Protein AF-A0A150HXX8-F1 (afdb_monomer_lite)

Foldseek 3Di:
DDDDDDPDPPPPPPPPPLQQAAAEDQPDQQDQQDFPVVVCCVQFVPVPFDQDPVDTDGPPGLWDKPNNNLSHHPLQVVQRRVQRRVHSHYNHQWPDWDTWDWDAQDVDNVNAIWIWIKIAHPQAKIWIWIARRVVSFIKIKIWRHQDDDDLATEIEIGGNCPLDPSNLVVLVVVVVSVVRCVNHHYPDPDDSVVSVVPPPPDD

Organism: NCBI:txid52133

Structure (mmCIF, N/CA/C/O backbone):
data_AF-A0A150HXX8-F1
#
_entry.id   AF-A0A150HXX8-F1
#
loop_
_atom_site.group_PDB
_atom_site.id
_atom_site.type_symbol
_atom_site.label_atom_id
_atom_site.label_alt_id
_atom_site.label_comp_id
_atom_site.label_asym_id
_atom_site.label_entity_id
_atom_site.label_seq_id
_atom_site.pdbx_PDB_ins_code
_atom_site.Cartn_x
_atom_site.Cartn_y
_atom_site.Cartn_z
_atom_site.occupancy
_atom_site.B_iso_or_equiv
_atom_site.auth_seq_id
_atom_site.auth_comp_id
_atom_site.auth_asym_id
_atom_site.auth_atom_id
_atom_site.pdbx_PDB_model_num
ATOM 1 N N . MET A 1 1 ? -16.180 -21.786 66.899 1.00 39.06 1 MET A N 1
ATOM 2 C CA . MET A 1 1 ? -15.128 -21.225 66.020 1.00 39.06 1 MET A CA 1
ATOM 3 C C . MET A 1 1 ? -15.688 -21.088 64.608 1.00 39.06 1 MET A C 1
ATOM 5 O O . MET A 1 1 ? -15.861 -22.096 63.940 1.00 39.06 1 MET A O 1
ATOM 9 N N . MET A 1 2 ? -16.037 -19.874 64.175 1.00 35.16 2 MET A N 1
ATOM 10 C CA . MET A 1 2 ? -16.522 -19.598 62.814 1.00 35.16 2 MET A CA 1
ATOM 11 C C . MET A 1 2 ? -15.339 -19.199 61.922 1.00 35.16 2 MET A C 1
ATOM 13 O O . MET A 1 2 ? -14.679 -18.196 62.189 1.00 35.16 2 MET A O 1
ATOM 17 N N . ARG A 1 3 ? -15.058 -19.980 60.872 1.00 38.12 3 ARG A N 1
ATOM 18 C CA . ARG A 1 3 ? -14.079 -19.623 59.833 1.00 38.12 3 ARG A CA 1
ATOM 19 C C . ARG A 1 3 ? -14.743 -18.679 58.828 1.00 38.12 3 ARG A C 1
ATOM 21 O O . ARG A 1 3 ? -15.655 -19.084 58.116 1.00 38.12 3 ARG A O 1
ATOM 28 N N . LYS A 1 4 ? -14.277 -17.427 58.774 1.00 40.56 4 LYS A N 1
ATOM 29 C CA . LYS A 1 4 ? -14.590 -16.476 57.697 1.00 40.56 4 LYS A CA 1
ATOM 30 C C . LYS A 1 4 ? -13.938 -16.968 56.400 1.00 40.56 4 LYS A C 1
ATOM 32 O O . LYS A 1 4 ? -12.714 -17.030 56.330 1.00 40.56 4 LYS A O 1
ATOM 37 N N . LEU A 1 5 ? -14.740 -17.300 55.387 1.00 41.28 5 LEU A N 1
ATOM 38 C CA . LEU A 1 5 ? -14.262 -17.388 54.007 1.00 41.28 5 LEU A CA 1
ATOM 39 C C . LEU A 1 5 ? -14.148 -15.964 53.457 1.00 41.28 5 LEU A C 1
ATOM 41 O O . LEU A 1 5 ? -15.146 -15.258 53.335 1.00 41.28 5 LEU A O 1
ATOM 45 N N . ILE A 1 6 ? -12.928 -15.542 53.141 1.00 46.06 6 ILE A N 1
ATOM 46 C CA . ILE A 1 6 ? -12.669 -14.323 52.378 1.00 46.06 6 ILE A CA 1
ATOM 47 C C . ILE A 1 6 ? -12.774 -14.720 50.902 1.00 46.06 6 ILE A C 1
ATOM 49 O O . ILE A 1 6 ? -11.898 -15.413 50.390 1.00 46.06 6 ILE A O 1
ATOM 53 N N . LEU A 1 7 ? -13.859 -14.325 50.228 1.00 40.53 7 LEU A N 1
ATOM 54 C CA . LEU A 1 7 ? -13.919 -14.359 48.767 1.00 40.53 7 LEU A CA 1
ATOM 55 C C . LEU A 1 7 ? -12.992 -13.258 48.240 1.00 40.53 7 LEU A C 1
ATOM 57 O O . LEU A 1 7 ? -13.329 -12.077 48.282 1.00 40.53 7 LEU A O 1
ATOM 61 N N . ALA A 1 8 ? -11.810 -13.643 47.769 1.00 47.62 8 ALA A N 1
ATOM 62 C CA . ALA A 1 8 ? -10.982 -12.769 46.956 1.00 47.62 8 ALA A CA 1
ATOM 63 C C . ALA A 1 8 ? -11.626 -12.660 45.566 1.00 47.62 8 ALA A C 1
ATOM 65 O O . ALA A 1 8 ? -11.644 -13.627 44.805 1.00 47.62 8 ALA A O 1
ATOM 66 N N . SER A 1 9 ? -12.184 -11.493 45.250 1.00 45.53 9 SER A N 1
ATOM 67 C CA . SER A 1 9 ? -12.657 -11.150 43.910 1.00 45.53 9 SER A CA 1
ATOM 68 C C . SER A 1 9 ? -11.469 -11.115 42.947 1.00 45.53 9 SER A C 1
ATOM 70 O O . SER A 1 9 ? -10.777 -10.105 42.831 1.00 45.53 9 SER A O 1
ATOM 72 N N . ILE A 1 10 ? -11.207 -12.233 42.273 1.00 51.84 10 ILE A N 1
ATOM 73 C CA . ILE A 1 10 ? -10.241 -12.303 41.178 1.00 51.84 10 ILE A CA 1
ATOM 74 C C . ILE A 1 10 ? -10.872 -11.573 39.990 1.00 51.84 10 ILE A C 1
ATOM 76 O O . ILE A 1 10 ? -11.722 -12.115 39.286 1.00 51.84 10 ILE A O 1
ATOM 80 N N . PHE A 1 11 ? -10.468 -10.321 39.777 1.00 42.22 11 PHE A N 1
ATOM 81 C CA . PHE A 1 11 ? -10.675 -9.632 38.509 1.00 42.22 11 PHE A CA 1
ATOM 82 C C . PHE A 1 11 ? -9.845 -10.363 37.449 1.00 42.22 11 PHE A C 1
ATOM 84 O O . PHE A 1 11 ? -8.637 -10.156 37.331 1.00 42.22 11 PHE A O 1
ATOM 91 N N . ILE A 1 12 ? -10.485 -11.256 36.692 1.00 44.31 12 ILE A N 1
ATOM 92 C CA . ILE A 1 12 ? -9.893 -11.833 35.486 1.00 44.31 12 ILE A CA 1
ATOM 93 C C . ILE A 1 12 ? -9.893 -10.715 34.443 1.00 44.31 12 ILE A C 1
ATOM 95 O O . ILE A 1 12 ? -10.865 -10.509 33.716 1.00 44.31 12 ILE A O 1
ATOM 99 N N . CYS A 1 13 ? -8.805 -9.948 34.415 1.00 42.53 13 CYS A N 1
ATOM 100 C CA . CYS A 1 13 ? -8.493 -9.052 33.316 1.00 42.53 13 CYS A CA 1
ATOM 101 C C . CYS A 1 13 ? -8.236 -9.947 32.100 1.00 42.53 13 CYS A C 1
ATOM 103 O O . CYS A 1 13 ? -7.137 -10.471 31.921 1.00 42.53 13 CYS A O 1
ATOM 105 N N . SER A 1 14 ? -9.288 -10.225 31.329 1.00 36.03 14 SER A N 1
ATOM 106 C CA . SER A 1 14 ? -9.143 -10.926 30.059 1.00 36.03 14 SER A CA 1
ATOM 107 C C . SER A 1 14 ? -8.226 -10.059 29.199 1.00 36.03 14 SER A C 1
ATOM 109 O O . SER A 1 14 ? -8.571 -8.893 28.982 1.00 36.03 14 SER A O 1
ATOM 111 N N . PRO A 1 15 ? -7.059 -10.552 28.744 1.00 40.22 15 PRO A N 1
ATOM 112 C CA . PRO A 1 15 ? -6.284 -9.802 27.777 1.00 40.22 15 PRO A CA 1
ATOM 113 C C . PRO A 1 15 ? -7.221 -9.568 26.599 1.00 40.22 15 PRO A C 1
ATOM 115 O O . PRO A 1 15 ? -7.817 -10.512 26.078 1.00 40.22 15 PRO A O 1
ATOM 118 N N . ILE A 1 16 ? -7.414 -8.304 26.229 1.00 43.41 16 ILE A N 1
ATOM 119 C CA . ILE A 1 16 ? -8.014 -7.965 2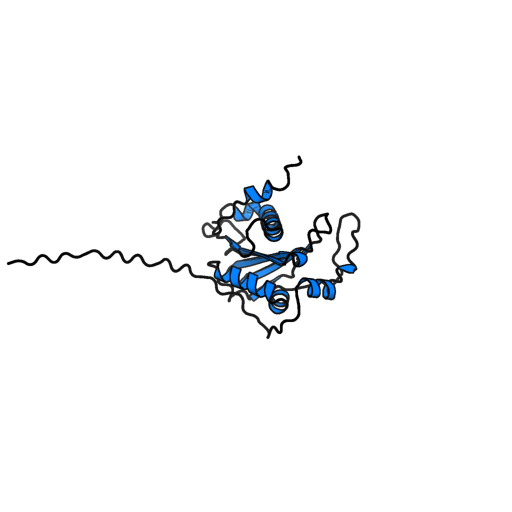4.947 1.00 43.41 16 ILE A CA 1
ATOM 120 C C . ILE A 1 16 ? -7.096 -8.637 23.935 1.00 43.41 16 ILE A C 1
ATOM 122 O O . ILE A 1 16 ? -5.990 -8.161 23.689 1.00 43.41 16 ILE A O 1
ATOM 126 N N . ILE A 1 17 ? -7.509 -9.802 23.439 1.00 44.31 17 ILE A N 1
ATOM 127 C CA . ILE A 1 17 ? -6.849 -10.470 22.333 1.00 44.31 17 ILE A CA 1
ATOM 128 C C . ILE A 1 17 ? -7.024 -9.485 21.188 1.00 44.31 17 ILE A C 1
ATOM 130 O O . ILE A 1 17 ? -8.101 -9.381 20.604 1.00 44.31 17 ILE A O 1
ATOM 134 N N . THR A 1 18 ? -6.001 -8.672 20.938 1.00 50.44 18 THR A N 1
ATOM 135 C CA . THR A 1 18 ? -5.901 -7.887 19.718 1.00 50.44 18 THR A CA 1
ATOM 136 C C . THR A 1 18 ? -5.923 -8.911 18.601 1.00 50.44 18 THR A C 1
ATOM 138 O O . THR A 1 18 ? -4.951 -9.641 18.406 1.00 50.44 18 THR A O 1
ATOM 141 N N . GLN A 1 19 ? -7.086 -9.066 17.976 1.00 60.50 19 GLN A N 1
ATOM 142 C CA . GLN A 1 19 ? -7.308 -10.060 16.946 1.00 60.50 19 GLN A CA 1
ATOM 143 C C . GLN A 1 19 ? -6.530 -9.592 15.720 1.00 60.50 19 GLN A C 1
ATOM 145 O O . GLN A 1 19 ? -7.028 -8.786 14.945 1.00 60.50 19 GLN A O 1
ATOM 150 N N . ALA A 1 20 ? -5.270 -10.014 15.631 1.00 77.12 20 ALA A N 1
ATOM 151 C CA . ALA A 1 20 ? -4.425 -9.798 14.470 1.00 77.12 20 ALA A CA 1
ATOM 152 C C . ALA A 1 20 ? -5.162 -10.304 13.227 1.00 77.12 20 ALA A C 1
ATOM 154 O O . ALA A 1 20 ? -5.698 -11.417 13.218 1.00 77.12 20 ALA A O 1
ATOM 155 N N . GLY A 1 21 ? -5.205 -9.471 12.198 1.00 81.44 21 GLY A N 1
ATOM 156 C CA . GLY A 1 21 ? -5.768 -9.805 10.909 1.00 81.44 21 GLY A CA 1
ATOM 157 C C . GLY A 1 21 ? -4.988 -10.939 10.262 1.00 81.44 21 GLY A C 1
ATOM 158 O O . GLY A 1 21 ? -3.790 -11.120 10.489 1.00 81.44 21 GLY A O 1
ATOM 159 N N . ILE A 1 22 ? -5.671 -11.734 9.449 1.00 87.00 22 ILE A N 1
ATOM 160 C CA . ILE A 1 22 ? -5.019 -12.793 8.683 1.00 87.00 22 ILE A CA 1
ATOM 161 C C . ILE A 1 22 ? -4.739 -12.236 7.285 1.00 87.00 22 ILE A C 1
ATOM 163 O O . ILE A 1 22 ? -5.616 -11.595 6.711 1.00 87.00 22 ILE A O 1
ATOM 167 N N . PRO A 1 23 ? -3.523 -12.401 6.742 1.00 88.62 23 PRO A N 1
ATOM 168 C CA . PRO A 1 23 ? -3.178 -11.819 5.452 1.00 88.62 23 PRO A CA 1
ATOM 169 C C . PRO A 1 23 ? -3.943 -12.473 4.288 1.00 88.62 23 PRO A C 1
ATOM 171 O O . PRO A 1 23 ? -4.390 -13.614 4.423 1.00 88.62 23 PRO A O 1
ATOM 174 N N . PRO A 1 24 ? -4.048 -11.787 3.133 1.00 85.44 24 PRO A N 1
ATOM 175 C CA . PRO A 1 24 ? -4.594 -12.356 1.908 1.00 85.44 24 PRO A CA 1
ATOM 176 C C . PRO A 1 24 ? -3.862 -13.631 1.491 1.00 85.44 24 PRO A C 1
ATOM 178 O O . PRO A 1 24 ? -2.631 -13.731 1.608 1.00 85.44 24 PRO A O 1
ATOM 181 N N . GLU A 1 25 ? -4.625 -14.592 0.977 1.00 82.69 25 GLU A N 1
ATOM 182 C CA . GLU A 1 25 ? -4.083 -15.833 0.436 1.00 82.69 25 GLU A CA 1
ATOM 183 C C . GLU A 1 25 ? -3.417 -15.603 -0.923 1.00 82.69 25 GLU A C 1
ATOM 185 O O . GLU A 1 25 ? -3.823 -14.761 -1.724 1.00 82.69 25 GLU A O 1
ATOM 190 N N . ILE A 1 26 ? -2.372 -16.382 -1.199 1.00 71.38 26 ILE A N 1
ATOM 191 C CA . ILE A 1 26 ? -1.753 -16.404 -2.519 1.00 71.38 26 ILE A CA 1
ATOM 192 C C . ILE A 1 26 ? -2.534 -17.410 -3.371 1.00 71.38 26 ILE A C 1
ATOM 194 O O . ILE A 1 26 ? -2.434 -18.612 -3.154 1.00 71.38 26 ILE A O 1
ATOM 198 N N . ILE A 1 27 ? -3.294 -16.927 -4.356 1.00 61.25 27 ILE A N 1
ATOM 199 C CA . ILE A 1 27 ? -4.199 -17.768 -5.166 1.00 61.25 27 ILE A CA 1
ATOM 200 C C . ILE A 1 27 ? -3.435 -18.743 -6.094 1.00 61.25 27 ILE A C 1
ATOM 202 O O . ILE A 1 27 ? -3.994 -19.734 -6.561 1.00 61.25 27 ILE A O 1
ATOM 206 N N . LYS A 1 28 ? -2.152 -18.494 -6.387 1.00 59.03 28 LYS A N 1
ATOM 207 C CA . LYS A 1 28 ? -1.311 -19.355 -7.242 1.00 59.03 28 LYS A CA 1
ATOM 208 C C . LYS A 1 28 ? 0.085 -19.496 -6.653 1.00 59.03 28 LYS A C 1
ATOM 210 O O . LYS A 1 28 ? 0.605 -18.499 -6.162 1.00 59.03 28 LYS A O 1
ATOM 215 N N . ASP A 1 29 ? 0.696 -20.679 -6.769 1.00 54.00 29 ASP A N 1
ATOM 216 C CA . ASP A 1 29 ? 2.079 -20.931 -6.345 1.00 54.00 29 ASP A CA 1
ATOM 217 C C . ASP A 1 29 ? 3.003 -19.803 -6.822 1.00 54.00 29 ASP A C 1
ATOM 219 O O . ASP A 1 29 ? 3.307 -19.634 -8.008 1.00 54.00 29 ASP A O 1
ATOM 223 N N . ALA A 1 30 ? 3.383 -18.962 -5.864 1.00 56.34 30 ALA A N 1
ATOM 224 C CA . ALA A 1 30 ? 4.212 -17.800 -6.085 1.00 56.34 30 ALA A CA 1
ATOM 225 C C . ALA A 1 30 ? 5.670 -18.237 -6.003 1.00 56.34 30 ALA A C 1
ATOM 227 O O . ALA A 1 30 ? 6.341 -18.035 -4.987 1.00 56.34 30 ALA A O 1
ATOM 228 N N . GLU A 1 31 ? 6.176 -18.830 -7.083 1.00 56.38 31 GLU A N 1
ATOM 229 C CA . GLU A 1 31 ? 7.617 -18.803 -7.311 1.00 56.38 31 GLU A CA 1
ATOM 230 C C . GLU A 1 31 ? 8.082 -17.342 -7.245 1.00 56.38 31 GLU A C 1
ATOM 232 O O . GLU A 1 31 ? 7.375 -16.429 -7.675 1.00 56.38 31 GLU A O 1
ATOM 237 N N . ASN A 1 32 ? 9.245 -17.095 -6.648 1.00 63.06 32 ASN A N 1
ATOM 238 C CA . ASN A 1 32 ? 9.798 -15.749 -6.579 1.00 63.06 32 ASN A CA 1
ATOM 239 C C . ASN A 1 32 ? 10.111 -15.273 -8.009 1.00 63.06 32 ASN A C 1
ATOM 241 O O . ASN A 1 32 ? 11.100 -15.713 -8.592 1.00 63.06 32 ASN A O 1
ATOM 245 N N . LYS A 1 33 ? 9.252 -14.424 -8.590 1.00 70.50 33 LYS A N 1
ATOM 246 C CA . LYS A 1 33 ? 9.340 -14.028 -10.008 1.00 70.50 33 LYS A CA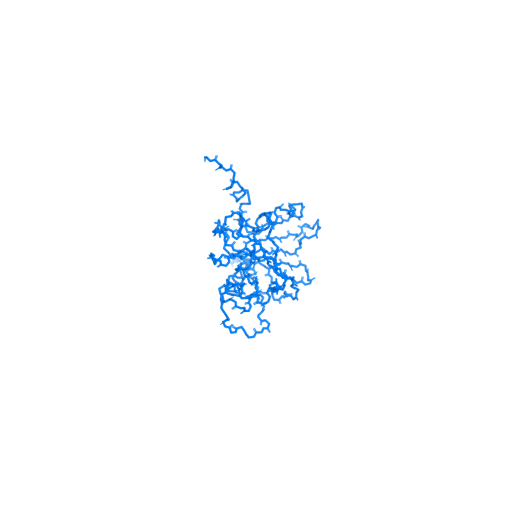 1
ATOM 247 C C . LYS A 1 33 ? 10.140 -12.746 -10.237 1.00 70.50 33 LYS A C 1
ATOM 249 O O . LYS A 1 33 ? 10.436 -12.423 -11.389 1.00 70.50 33 LYS A O 1
ATOM 254 N N . GLY A 1 34 ? 10.533 -12.054 -9.169 1.00 83.38 34 GLY A N 1
ATOM 255 C CA . GLY A 1 34 ? 11.345 -10.842 -9.227 1.00 83.38 34 GLY A CA 1
ATOM 256 C C . GLY A 1 34 ? 10.887 -9.794 -8.220 1.00 83.38 34 GLY A C 1
ATOM 257 O O . GLY A 1 34 ? 10.171 -10.100 -7.271 1.00 83.38 34 GLY A O 1
ATOM 258 N N . ASN A 1 35 ? 11.318 -8.551 -8.431 1.00 87.50 35 ASN A N 1
ATOM 259 C CA . ASN A 1 35 ? 10.826 -7.396 -7.682 1.00 87.50 35 ASN A CA 1
ATOM 260 C C . ASN A 1 35 ? 9.824 -6.583 -8.516 1.00 87.50 35 ASN A C 1
ATOM 262 O O . ASN A 1 35 ? 9.821 -6.659 -9.751 1.00 87.50 35 ASN A O 1
ATOM 266 N N . LEU A 1 36 ? 8.997 -5.779 -7.845 1.00 89.00 36 LEU A N 1
ATOM 267 C CA . LEU A 1 36 ? 7.972 -4.959 -8.494 1.00 89.00 36 LEU A CA 1
ATOM 268 C C . LEU A 1 36 ? 8.550 -4.021 -9.554 1.00 89.00 36 LEU A C 1
ATOM 270 O O . LEU A 1 36 ? 7.974 -3.903 -10.632 1.00 89.00 36 LEU A O 1
ATOM 274 N N . LYS A 1 37 ? 9.720 -3.421 -9.304 1.00 86.69 37 LYS A N 1
ATOM 275 C CA . LYS A 1 37 ? 10.402 -2.555 -10.278 1.00 86.69 37 LYS A CA 1
ATOM 276 C C . LYS A 1 37 ? 10.628 -3.277 -11.610 1.00 86.69 37 LYS A C 1
ATOM 278 O O . LYS A 1 37 ? 10.310 -2.749 -12.669 1.00 86.69 37 LYS A O 1
ATOM 283 N N . THR A 1 38 ? 11.115 -4.516 -11.560 1.00 86.00 38 THR A N 1
ATOM 284 C CA . THR A 1 38 ? 11.370 -5.334 -12.754 1.00 86.00 38 THR A CA 1
ATOM 285 C C . THR A 1 38 ? 10.076 -5.707 -13.473 1.00 86.00 38 THR A C 1
ATOM 287 O O . THR A 1 38 ? 10.031 -5.678 -14.705 1.00 86.00 38 THR A O 1
ATOM 290 N N . LEU A 1 39 ? 9.022 -6.050 -12.723 1.00 86.56 39 LEU A N 1
ATOM 291 C CA . LEU A 1 39 ? 7.704 -6.332 -13.292 1.00 86.56 39 LEU A CA 1
ATOM 292 C C . LEU A 1 39 ? 7.149 -5.110 -14.028 1.00 86.56 39 LEU A C 1
ATOM 294 O O . LEU A 1 39 ? 6.730 -5.237 -15.180 1.00 86.56 39 LEU A O 1
ATOM 298 N N . LEU A 1 40 ? 7.203 -3.935 -13.397 1.00 83.12 40 LEU A N 1
ATOM 299 C CA . LEU A 1 40 ? 6.756 -2.683 -13.996 1.00 83.12 40 LEU A CA 1
ATOM 300 C C . LEU A 1 40 ? 7.551 -2.350 -15.259 1.00 83.12 40 LEU A C 1
ATOM 302 O O . LEU A 1 40 ? 6.948 -2.103 -16.299 1.00 83.12 40 LEU A O 1
ATOM 306 N N . SER A 1 41 ? 8.887 -2.395 -15.214 1.00 81.19 41 SER A N 1
ATOM 307 C CA . SER A 1 41 ? 9.715 -2.114 -16.394 1.00 81.19 41 SER A CA 1
ATOM 308 C C . SER A 1 41 ? 9.348 -3.015 -17.574 1.00 81.19 41 SER A C 1
ATOM 310 O O . SER A 1 41 ? 9.215 -2.529 -18.693 1.00 81.19 41 SER A O 1
ATOM 312 N N . LYS A 1 42 ? 9.121 -4.313 -17.330 1.00 83.38 42 LYS A N 1
ATOM 313 C CA . LYS A 1 42 ? 8.771 -5.275 -18.385 1.00 83.38 42 LYS A CA 1
ATOM 314 C C . LYS A 1 42 ? 7.347 -5.100 -18.909 1.00 83.38 42 LYS A C 1
ATOM 316 O O . LYS A 1 42 ? 7.145 -5.106 -20.119 1.00 83.38 42 LYS A O 1
ATOM 321 N N . LYS A 1 43 ? 6.358 -4.988 -18.018 1.00 83.12 43 LYS A N 1
ATOM 322 C CA . LYS A 1 43 ? 4.935 -5.002 -18.394 1.00 83.12 43 LYS A CA 1
ATOM 323 C C . LYS A 1 43 ? 4.432 -3.627 -18.826 1.00 83.12 43 LYS A C 1
ATOM 325 O O . LYS A 1 43 ? 3.610 -3.529 -19.728 1.00 83.12 43 LYS A O 1
ATOM 330 N N . CYS A 1 44 ? 4.955 -2.573 -18.209 1.00 79.44 44 CYS A N 1
ATOM 331 C CA . CYS A 1 44 ? 4.500 -1.200 -18.395 1.00 79.44 44 CYS A CA 1
ATOM 332 C C . CYS A 1 44 ? 5.467 -0.351 -19.224 1.00 79.44 44 CYS A C 1
ATOM 334 O O . CYS A 1 44 ? 5.224 0.845 -19.354 1.00 79.44 44 CYS A O 1
ATOM 336 N N . SER A 1 45 ? 6.539 -0.946 -19.777 1.00 76.25 45 SER A N 1
ATOM 337 C CA . SER A 1 45 ? 7.545 -0.266 -20.612 1.00 76.25 45 SER A CA 1
ATOM 338 C C . SER A 1 45 ? 7.918 1.108 -20.045 1.00 76.25 45 SER A C 1
ATOM 340 O O . SER A 1 45 ? 7.740 2.120 -20.721 1.00 76.25 45 SER A O 1
ATOM 342 N N . LEU A 1 46 ? 8.332 1.154 -18.770 1.00 73.06 46 LEU A N 1
ATOM 343 C CA . LEU A 1 46 ? 8.569 2.411 -18.039 1.00 73.06 46 LEU A CA 1
ATOM 344 C C . LEU A 1 46 ? 9.546 3.350 -18.770 1.00 73.06 46 LEU A C 1
ATOM 346 O O . LEU A 1 46 ? 9.409 4.565 -18.715 1.00 73.06 46 LEU A O 1
ATOM 350 N N . ASP A 1 47 ? 10.484 2.774 -19.517 1.00 68.00 47 ASP A N 1
ATOM 351 C CA . ASP A 1 47 ? 11.449 3.443 -20.392 1.00 68.00 47 ASP A CA 1
ATOM 352 C C . ASP A 1 47 ? 10.816 4.186 -21.585 1.00 68.00 47 ASP A C 1
ATOM 354 O O . ASP A 1 47 ? 11.443 5.063 -22.176 1.00 68.00 47 ASP A O 1
ATOM 358 N N . LYS A 1 48 ? 9.571 3.858 -21.943 1.00 62.75 48 LYS A N 1
ATOM 359 C CA . LYS A 1 48 ? 8.814 4.483 -23.039 1.00 62.75 48 LYS A CA 1
ATOM 360 C C . LYS A 1 48 ? 7.866 5.585 -22.576 1.00 62.75 48 LYS A C 1
ATOM 362 O O . LYS A 1 48 ? 7.208 6.193 -23.422 1.00 62.75 48 LYS A O 1
ATOM 367 N N . TRP A 1 49 ? 7.776 5.848 -21.273 1.00 65.19 49 TRP A N 1
ATOM 368 C CA . TRP A 1 49 ? 6.977 6.954 -20.757 1.00 65.19 49 TRP A CA 1
ATOM 369 C C . TRP A 1 49 ? 7.640 8.268 -21.163 1.00 65.19 49 TRP A C 1
ATOM 371 O O . TRP A 1 49 ? 8.724 8.608 -20.697 1.00 65.19 49 TRP A O 1
ATOM 381 N N . LYS A 1 50 ? 6.992 9.004 -22.065 1.00 55.69 50 LYS A N 1
ATOM 382 C CA . LYS A 1 50 ? 7.375 10.374 -22.401 1.00 55.69 50 LYS A CA 1
ATOM 383 C C . LYS A 1 50 ? 6.455 11.314 -21.639 1.00 55.69 50 LYS A C 1
ATOM 385 O O . LYS A 1 50 ? 5.239 11.160 -21.714 1.00 55.69 50 LYS A O 1
ATOM 390 N N . ALA A 1 51 ? 7.032 12.279 -20.929 1.00 56.41 51 ALA A N 1
ATOM 391 C CA . ALA A 1 51 ? 6.270 13.419 -20.446 1.00 56.41 51 ALA A CA 1
ATOM 392 C C . ALA A 1 51 ? 5.769 14.200 -21.670 1.00 56.41 51 ALA A C 1
ATOM 394 O O . ALA A 1 51 ? 6.576 14.627 -22.499 1.00 56.41 51 ALA A O 1
ATOM 395 N N . VAL A 1 52 ? 4.453 14.339 -21.810 1.00 55.06 52 VAL A N 1
ATOM 396 C CA . VAL A 1 52 ? 3.828 15.199 -22.819 1.00 55.06 52 VAL A CA 1
ATOM 397 C C . VAL A 1 52 ? 3.005 16.219 -22.048 1.00 55.06 52 VAL A C 1
ATOM 399 O O . VAL A 1 52 ? 2.070 15.836 -21.356 1.00 55.06 52 VAL A O 1
ATOM 402 N N . ASP A 1 53 ? 3.398 17.491 -22.112 1.00 50.97 53 ASP A N 1
ATOM 403 C CA . ASP A 1 53 ? 2.694 18.606 -21.462 1.00 50.97 53 ASP A CA 1
ATOM 404 C C . ASP A 1 53 ? 2.381 18.358 -19.971 1.00 50.97 53 ASP A C 1
ATOM 406 O O . ASP A 1 53 ? 1.243 18.480 -19.534 1.00 50.97 53 ASP A O 1
ATOM 410 N N . GLU A 1 54 ? 3.392 17.938 -19.193 1.00 51.62 54 GLU A N 1
ATOM 411 C CA . GLU A 1 54 ? 3.284 17.628 -17.747 1.00 51.62 54 GLU A CA 1
ATOM 412 C C . GLU A 1 54 ? 2.304 16.489 -17.397 1.00 51.62 54 GLU A C 1
ATOM 414 O O . GLU A 1 54 ? 2.075 16.169 -16.226 1.00 51.62 54 GLU A O 1
ATOM 419 N N . HIS A 1 55 ? 1.773 15.808 -18.412 1.00 49.69 55 HIS A N 1
ATOM 420 C CA . HIS A 1 55 ? 0.894 14.664 -18.278 1.00 49.69 55 HIS A CA 1
ATOM 421 C C . HIS A 1 55 ? 1.592 13.395 -18.762 1.00 49.69 55 HIS A C 1
ATOM 423 O O . HIS A 1 55 ? 2.167 13.301 -19.848 1.00 49.69 55 HIS A O 1
ATOM 429 N N . TYR A 1 56 ? 1.550 12.382 -17.907 1.00 59.25 56 TYR A N 1
ATOM 430 C CA . TYR A 1 56 ? 2.105 11.073 -18.191 1.00 59.25 56 TYR A CA 1
ATOM 431 C C . TYR A 1 56 ? 0.960 10.159 -18.610 1.00 59.25 56 TYR A C 1
ATOM 433 O O . TYR A 1 56 ? 0.124 9.783 -17.790 1.00 59.25 56 TYR A O 1
ATOM 441 N N . ILE A 1 57 ? 0.900 9.824 -19.896 1.00 53.72 57 ILE A N 1
ATOM 442 C CA . ILE A 1 57 ? -0.081 8.869 -20.411 1.00 53.72 57 ILE A CA 1
ATOM 443 C C . ILE A 1 57 ? 0.529 7.469 -20.264 1.00 53.72 57 ILE A C 1
ATOM 445 O O . ILE A 1 57 ? 1.556 7.201 -20.897 1.00 53.72 57 ILE A O 1
ATOM 449 N N . PRO A 1 58 ? -0.058 6.569 -19.452 1.00 55.00 58 PRO A N 1
ATOM 450 C CA . PRO A 1 58 ? 0.437 5.205 -19.354 1.00 55.00 58 PRO A CA 1
ATOM 451 C C . PRO A 1 58 ? 0.358 4.526 -20.729 1.00 55.00 58 PRO A C 1
ATOM 453 O O . PRO A 1 58 ? -0.650 4.670 -21.426 1.00 55.00 58 PRO A O 1
ATOM 456 N N . PRO A 1 59 ? 1.379 3.759 -21.148 1.00 56.03 59 PRO A N 1
ATOM 457 C CA . PRO A 1 59 ? 1.268 2.947 -22.346 1.00 56.03 59 PRO A CA 1
ATOM 458 C C . PRO A 1 59 ? 0.134 1.930 -22.173 1.00 56.03 59 PRO A C 1
ATOM 460 O O . PRO A 1 59 ? -0.051 1.346 -21.100 1.00 56.03 59 PRO A O 1
ATOM 463 N N . ASN A 1 60 ? -0.623 1.712 -23.250 1.00 56.41 60 ASN A N 1
ATOM 464 C CA . ASN A 1 60 ? -1.710 0.736 -23.287 1.00 56.41 60 ASN A CA 1
ATOM 465 C C . ASN A 1 60 ? -1.223 -0.632 -22.773 1.00 56.41 60 ASN A C 1
ATOM 467 O O . ASN A 1 60 ? -0.249 -1.176 -23.290 1.00 56.41 60 ASN A O 1
ATOM 471 N N . GLY A 1 61 ? -1.918 -1.198 -21.780 1.00 62.25 61 GLY A N 1
ATOM 472 C CA . GLY A 1 61 ? -1.661 -2.558 -21.287 1.00 62.25 61 GLY A CA 1
ATOM 473 C C . GLY A 1 61 ? -0.939 -2.675 -19.940 1.00 62.25 61 GLY A C 1
ATOM 474 O O . GLY A 1 61 ? -0.713 -3.799 -19.490 1.00 62.25 61 GLY A O 1
ATOM 475 N N . CYS A 1 62 ? -0.639 -1.570 -19.249 1.00 76.25 62 CYS A N 1
ATOM 476 C CA . CYS A 1 62 ? -0.177 -1.603 -17.853 1.00 76.25 62 CYS A CA 1
ATOM 477 C C . CYS A 1 62 ? -1.335 -1.889 -16.869 1.00 76.25 62 CYS A C 1
ATOM 479 O O . CYS A 1 62 ? -1.627 -1.097 -15.980 1.00 76.25 62 CYS A O 1
ATOM 481 N N . ASN A 1 63 ? -2.009 -3.031 -17.034 1.00 80.38 63 ASN A N 1
ATOM 482 C CA . ASN A 1 63 ? -3.036 -3.507 -16.108 1.00 80.38 63 ASN A CA 1
ATOM 483 C C . ASN A 1 63 ? -2.412 -4.573 -15.203 1.00 80.38 63 ASN A C 1
ATOM 485 O O . ASN A 1 63 ? -2.160 -5.706 -15.628 1.00 80.38 63 ASN A O 1
ATOM 489 N N . LEU A 1 64 ? -2.105 -4.186 -13.972 1.00 85.44 64 LEU A N 1
ATOM 490 C CA . LEU A 1 64 ? -1.656 -5.076 -12.903 1.00 85.44 64 LEU A CA 1
ATOM 491 C C . LEU A 1 64 ? -2.805 -5.229 -11.910 1.00 85.44 64 LEU A C 1
ATOM 493 O O . LEU A 1 64 ? -3.583 -4.295 -11.740 1.00 85.44 64 LEU A O 1
ATOM 497 N N . THR A 1 65 ? -2.936 -6.393 -11.284 1.00 88.38 65 THR A N 1
ATOM 498 C CA . THR A 1 65 ? -3.872 -6.570 -10.169 1.00 88.38 65 THR A CA 1
ATOM 499 C C . THR A 1 65 ? -3.121 -6.754 -8.864 1.00 88.38 65 THR A C 1
ATOM 501 O O . THR A 1 65 ? -1.934 -7.101 -8.858 1.00 88.38 65 THR A O 1
ATOM 504 N N . PHE A 1 66 ? -3.820 -6.562 -7.744 1.00 90.19 66 PHE A N 1
ATOM 505 C CA . PHE A 1 66 ? -3.257 -6.835 -6.427 1.00 90.19 66 PHE A CA 1
ATOM 506 C C . PHE A 1 66 ? -2.691 -8.259 -6.348 1.00 90.19 66 PHE A C 1
ATOM 508 O O . PHE A 1 66 ? -1.541 -8.428 -5.941 1.00 90.19 66 PHE A O 1
ATOM 515 N N . SER A 1 67 ? -3.446 -9.270 -6.795 1.00 89.00 67 SER A N 1
ATOM 516 C CA . SER A 1 67 ? -3.008 -10.670 -6.757 1.00 89.00 67 SER A CA 1
ATOM 517 C C . SER A 1 67 ? -1.741 -10.916 -7.574 1.00 89.00 67 SER A C 1
ATOM 519 O O . SER A 1 67 ? -0.874 -11.684 -7.153 1.00 89.00 67 SER A O 1
ATOM 521 N N . GLU A 1 68 ? -1.595 -10.256 -8.726 1.00 88.62 68 GLU A N 1
ATOM 522 C CA . GLU A 1 68 ? -0.389 -10.368 -9.549 1.00 88.62 68 GLU A CA 1
ATOM 523 C C . GLU A 1 68 ? 0.833 -9.781 -8.835 1.00 88.62 68 GLU A C 1
ATOM 525 O O . GLU A 1 68 ? 1.862 -10.452 -8.736 1.00 88.62 68 GLU A O 1
ATOM 530 N N . LEU A 1 69 ? 0.707 -8.569 -8.284 1.00 90.00 69 LEU A N 1
ATOM 531 C CA . LEU A 1 69 ? 1.771 -7.905 -7.523 1.00 90.00 69 LEU A CA 1
ATOM 532 C C . LEU A 1 69 ? 2.161 -8.726 -6.283 1.00 90.00 69 LEU A C 1
ATOM 534 O O . LEU A 1 69 ? 3.343 -8.970 -6.030 1.00 90.00 69 LEU A O 1
ATOM 538 N N . TYR A 1 70 ? 1.156 -9.203 -5.545 1.00 90.00 70 TYR A N 1
ATOM 539 C CA . TYR A 1 70 ? 1.301 -9.988 -4.320 1.00 90.00 70 TYR A CA 1
ATOM 540 C C . TYR A 1 70 ? 1.929 -11.365 -4.572 1.00 90.00 70 TYR A C 1
ATOM 542 O O . TYR A 1 70 ? 2.718 -11.855 -3.761 1.00 90.00 70 TYR A O 1
ATOM 550 N N . ALA A 1 71 ? 1.650 -11.992 -5.716 1.00 88.38 71 ALA A N 1
ATOM 551 C CA . ALA A 1 71 ? 2.321 -13.224 -6.117 1.00 88.38 71 ALA A CA 1
ATOM 552 C C . ALA A 1 71 ? 3.764 -12.972 -6.592 1.00 88.38 71 ALA A C 1
ATOM 554 O O . ALA A 1 71 ? 4.654 -13.766 -6.287 1.00 88.38 71 ALA A O 1
ATOM 555 N N . HIS A 1 72 ? 4.017 -11.875 -7.310 1.00 89.44 72 HIS A N 1
ATOM 556 C CA . HIS A 1 72 ? 5.289 -11.652 -7.998 1.00 89.44 72 HIS A CA 1
ATOM 557 C C . HIS A 1 72 ? 6.465 -11.341 -7.063 1.00 89.44 72 HIS A C 1
ATOM 559 O O . HIS A 1 72 ? 7.527 -11.949 -7.210 1.00 89.44 72 HIS A O 1
ATOM 565 N N . ASP A 1 73 ? 6.280 -10.415 -6.117 1.00 90.56 73 ASP A N 1
ATOM 566 C CA . ASP A 1 73 ? 7.357 -9.873 -5.280 1.00 90.56 73 ASP A CA 1
ATOM 567 C C . ASP A 1 73 ? 7.225 -10.331 -3.820 1.00 90.56 73 ASP A C 1
ATOM 569 O O . ASP A 1 73 ? 6.249 -10.042 -3.122 1.00 90.56 73 ASP A O 1
ATOM 573 N N . LYS A 1 74 ? 8.245 -11.050 -3.335 1.00 89.56 74 LYS A N 1
ATOM 574 C CA . LYS A 1 74 ? 8.300 -11.565 -1.960 1.00 89.56 74 LYS A CA 1
ATOM 575 C C . LYS A 1 74 ? 8.402 -10.457 -0.902 1.00 89.56 74 LYS A C 1
ATOM 577 O O . LYS A 1 74 ? 7.827 -10.628 0.173 1.00 89.56 74 LYS A O 1
ATOM 582 N N . SER A 1 75 ? 9.130 -9.369 -1.169 1.00 90.94 75 SER A N 1
ATOM 583 C CA . SER A 1 75 ? 9.252 -8.222 -0.253 1.00 90.94 75 SER A CA 1
ATOM 584 C C . SER A 1 75 ? 7.905 -7.524 -0.113 1.00 90.94 75 SER A C 1
ATOM 586 O O . SER A 1 75 ? 7.388 -7.397 1.000 1.00 90.94 75 SER A O 1
ATOM 588 N N . PHE A 1 76 ? 7.285 -7.189 -1.248 1.00 92.62 76 PHE A N 1
ATOM 589 C CA . PHE A 1 76 ? 5.952 -6.589 -1.288 1.00 92.62 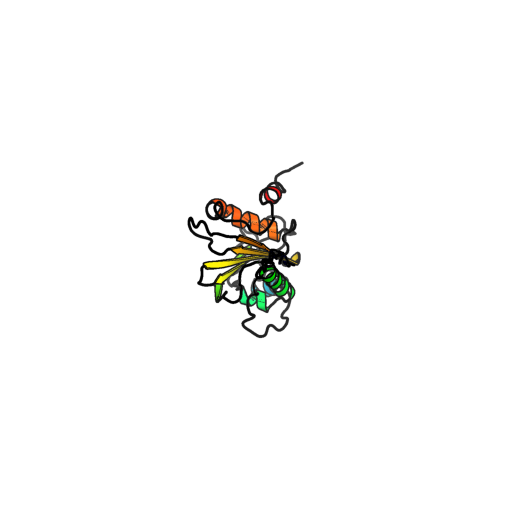76 PHE A CA 1
ATOM 590 C C . PHE A 1 76 ? 4.930 -7.456 -0.548 1.00 92.62 76 PHE A C 1
ATOM 592 O O . PHE A 1 76 ? 4.259 -6.992 0.374 1.00 92.62 76 PHE A O 1
ATOM 599 N N . ARG A 1 77 ? 4.881 -8.754 -0.875 1.00 92.19 77 ARG A N 1
ATOM 600 C CA . ARG A 1 77 ? 4.002 -9.716 -0.206 1.00 92.19 77 ARG A CA 1
ATOM 601 C C . ARG A 1 77 ? 4.213 -9.750 1.298 1.00 92.19 77 ARG A C 1
ATOM 603 O O . ARG A 1 77 ? 3.237 -9.759 2.042 1.00 92.19 77 ARG A O 1
ATOM 610 N N . LYS A 1 78 ? 5.470 -9.787 1.751 1.00 92.38 78 LYS A N 1
ATOM 611 C CA . LYS A 1 78 ? 5.800 -9.811 3.178 1.00 92.38 78 LYS A CA 1
ATOM 612 C C . LYS A 1 78 ? 5.289 -8.549 3.875 1.00 92.38 78 LYS A C 1
ATOM 614 O O . LYS A 1 78 ? 4.650 -8.670 4.913 1.00 92.38 78 LYS A O 1
ATOM 619 N N . LYS A 1 79 ? 5.522 -7.367 3.301 1.00 94.00 79 LYS A N 1
ATOM 620 C CA . LYS A 1 79 ? 5.091 -6.083 3.880 1.00 94.00 79 LYS A CA 1
ATOM 621 C C . LYS A 1 79 ? 3.579 -5.971 3.974 1.00 94.00 79 LYS A C 1
ATOM 623 O O . LYS A 1 79 ? 3.063 -5.619 5.028 1.00 94.00 79 LYS A O 1
ATOM 628 N N . VAL A 1 80 ? 2.872 -6.349 2.912 1.00 93.62 80 VAL A N 1
ATOM 629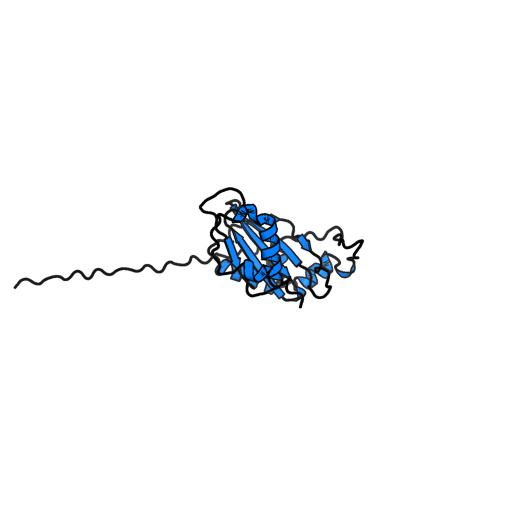 C CA . VAL A 1 80 ? 1.407 -6.409 2.930 1.00 93.62 80 VAL A CA 1
ATOM 630 C C . VAL A 1 80 ? 0.925 -7.450 3.946 1.00 93.62 80 VAL A C 1
ATOM 632 O O . VAL A 1 80 ? 0.048 -7.160 4.752 1.00 93.62 80 VAL A O 1
ATOM 635 N N . SER A 1 81 ? 1.527 -8.642 3.980 1.00 92.38 81 SER A N 1
ATOM 636 C CA . SER A 1 81 ? 1.161 -9.682 4.950 1.00 92.38 81 SER A CA 1
ATOM 637 C C . SER A 1 81 ? 1.318 -9.215 6.395 1.00 92.38 81 SER A C 1
ATOM 639 O O . SER A 1 81 ? 0.462 -9.487 7.234 1.00 92.38 81 SER A O 1
ATOM 641 N N . ASP A 1 82 ? 2.423 -8.541 6.698 1.00 92.69 82 ASP A N 1
ATOM 642 C CA . ASP A 1 82 ? 2.706 -8.045 8.040 1.00 92.69 82 ASP A CA 1
ATOM 643 C C . ASP A 1 82 ? 1.774 -6.882 8.402 1.00 92.69 82 ASP A C 1
ATOM 645 O O . ASP A 1 82 ? 1.237 -6.868 9.506 1.00 92.69 82 ASP A O 1
ATOM 649 N N . ALA A 1 83 ? 1.451 -6.006 7.445 1.00 92.81 83 ALA A N 1
ATOM 650 C CA . ALA A 1 83 ? 0.432 -4.976 7.620 1.00 92.81 83 ALA A CA 1
ATOM 651 C C . ALA A 1 83 ? -0.932 -5.557 8.037 1.00 92.81 83 ALA A C 1
ATOM 653 O O . ALA A 1 83 ? -1.560 -5.045 8.964 1.00 92.81 83 ALA A O 1
ATOM 654 N N . PHE A 1 84 ? -1.378 -6.658 7.420 1.00 91.25 84 PHE A N 1
ATOM 655 C CA . PHE A 1 84 ? -2.622 -7.320 7.829 1.00 91.25 84 PHE A CA 1
ATOM 656 C C . PHE A 1 84 ? -2.536 -7.930 9.231 1.00 91.25 84 PHE A C 1
ATOM 658 O O . PHE A 1 84 ? -3.484 -7.770 9.996 1.00 91.25 84 PHE A O 1
ATOM 665 N N . LYS A 1 85 ? -1.404 -8.546 9.600 1.00 91.25 85 LYS A N 1
ATOM 666 C CA . LYS A 1 85 ? -1.183 -9.096 10.954 1.00 91.25 85 LYS A CA 1
ATOM 667 C C . LYS A 1 85 ? -1.162 -8.022 12.040 1.00 91.25 85 LYS A C 1
ATOM 669 O O . LYS A 1 85 ? -1.569 -8.284 13.167 1.00 91.25 85 LYS A O 1
ATOM 674 N N . GLU A 1 86 ? -0.672 -6.830 11.725 1.00 90.69 86 GLU A N 1
ATOM 675 C CA . GLU A 1 86 ? -0.685 -5.684 12.642 1.00 90.69 86 GLU A CA 1
ATOM 676 C C . GLU A 1 86 ? -2.071 -5.041 12.756 1.00 90.69 86 GLU A C 1
ATOM 678 O O . GLU A 1 86 ? -2.397 -4.394 13.755 1.00 90.69 86 GLU A O 1
ATOM 683 N N . SER A 1 87 ? -2.892 -5.199 11.723 1.00 89.81 87 SER A N 1
ATOM 684 C CA . SER A 1 87 ? -4.243 -4.665 11.681 1.00 89.81 87 SER A CA 1
ATOM 685 C C . SER A 1 87 ? -5.244 -5.579 12.395 1.00 89.81 87 SER A C 1
ATOM 687 O O . SER A 1 87 ? -5.000 -6.773 12.516 1.00 89.81 87 SER A O 1
ATOM 689 N N . PRO A 1 88 ? -6.410 -5.069 12.823 1.00 88.44 88 PRO A N 1
ATOM 690 C CA . PRO A 1 88 ? -7.512 -5.911 13.281 1.00 88.44 88 PRO A CA 1
ATOM 691 C C . PRO A 1 88 ? -8.430 -6.394 12.143 1.00 88.44 88 PRO A C 1
ATOM 693 O O . PRO A 1 88 ? -9.526 -6.888 12.409 1.00 88.44 88 PRO A O 1
ATOM 696 N N . PHE A 1 89 ? -8.049 -6.191 10.878 1.00 87.94 89 PHE A N 1
ATOM 697 C CA . PHE A 1 89 ? -8.883 -6.495 9.716 1.00 87.94 89 PHE A CA 1
ATOM 698 C C . PHE A 1 89 ? -8.462 -7.820 9.072 1.00 87.94 89 PHE A C 1
ATOM 700 O O . PHE A 1 89 ? -7.290 -8.032 8.774 1.00 87.94 89 PHE A O 1
ATOM 707 N N . ASP A 1 90 ? -9.424 -8.710 8.823 1.00 86.06 90 ASP A N 1
ATOM 708 C CA . ASP A 1 90 ? -9.161 -10.022 8.223 1.00 86.06 90 ASP A CA 1
ATOM 709 C C . ASP A 1 90 ? -9.096 -9.952 6.687 1.00 86.06 90 ASP A C 1
ATOM 711 O O . ASP A 1 90 ? -10.107 -9.729 6.017 1.00 86.06 90 ASP A O 1
ATOM 715 N N . GLY A 1 91 ? -7.899 -10.173 6.141 1.00 82.19 91 GLY A N 1
ATOM 716 C CA . GLY A 1 91 ? -7.583 -10.185 4.715 1.00 82.19 91 GLY A CA 1
ATOM 717 C C . GLY A 1 91 ? -7.924 -11.487 3.983 1.00 82.19 91 GLY A C 1
ATOM 718 O O . GLY A 1 91 ? -7.892 -11.498 2.757 1.00 82.19 91 GLY A O 1
ATOM 719 N N . ARG A 1 92 ? -8.301 -12.579 4.669 1.00 85.50 92 ARG A N 1
ATOM 720 C CA . ARG A 1 92 ? -8.654 -13.856 3.999 1.00 85.50 92 ARG A CA 1
ATOM 721 C C . ARG A 1 92 ? -9.845 -13.747 3.058 1.00 85.50 92 ARG A C 1
ATOM 723 O O . ARG A 1 92 ? -9.972 -14.517 2.118 1.00 85.50 92 ARG A O 1
ATOM 730 N N . SER A 1 93 ? -10.751 -12.823 3.362 1.00 75.94 93 SER A N 1
ATOM 731 C CA . SER A 1 93 ? -12.000 -12.634 2.619 1.00 75.94 93 SER A CA 1
ATOM 732 C C . SER A 1 93 ? -11.857 -11.716 1.405 1.00 75.94 93 SER A C 1
ATOM 734 O O . SER A 1 93 ? -12.862 -11.355 0.801 1.00 75.94 93 SER A O 1
ATOM 736 N N . PHE A 1 94 ? -10.632 -11.304 1.075 1.00 82.62 94 PHE A N 1
ATOM 737 C CA . PHE A 1 94 ? -10.384 -10.327 0.031 1.00 82.62 94 PHE A CA 1
ATOM 738 C C . PHE A 1 94 ? -10.360 -11.023 -1.328 1.00 82.62 94 PHE A C 1
ATOM 740 O O . PHE A 1 94 ? -9.359 -11.608 -1.732 1.00 82.62 94 PHE A O 1
ATOM 747 N N . ASP A 1 95 ? -11.508 -10.990 -1.997 1.00 80.44 95 ASP A N 1
ATOM 748 C CA . ASP A 1 95 ? -11.781 -11.657 -3.271 1.00 80.44 95 ASP A CA 1
ATOM 749 C C . ASP A 1 95 ? -12.094 -10.673 -4.408 1.00 80.44 95 ASP A C 1
ATOM 751 O O . ASP A 1 95 ? -12.199 -11.074 -5.567 1.00 80.44 95 ASP A O 1
ATOM 755 N N . VAL A 1 96 ? -12.252 -9.388 -4.085 1.00 78.50 96 VAL A N 1
ATOM 756 C CA . VAL A 1 96 ? -12.434 -8.303 -5.050 1.00 78.50 96 VAL A CA 1
ATOM 757 C C . VAL A 1 96 ? -11.101 -7.584 -5.219 1.00 78.50 96 VAL A C 1
ATOM 759 O O . VAL A 1 96 ? -10.448 -7.241 -4.233 1.00 78.50 96 VAL A O 1
ATOM 762 N N . GLU A 1 97 ? -10.694 -7.336 -6.458 1.00 86.00 97 GLU A N 1
ATOM 763 C CA . GLU A 1 97 ? -9.512 -6.540 -6.782 1.00 86.00 97 GLU A CA 1
ATOM 764 C C . GLU A 1 97 ? -9.818 -5.564 -7.915 1.00 86.00 97 GLU A C 1
ATOM 766 O O . GLU A 1 97 ? -10.533 -5.905 -8.858 1.00 86.00 97 GLU A O 1
ATOM 771 N N . ASP A 1 98 ? -9.262 -4.360 -7.809 1.00 79.94 98 ASP A N 1
ATOM 772 C CA . ASP A 1 98 ? -9.289 -3.368 -8.880 1.00 79.94 98 ASP A CA 1
ATOM 773 C C . ASP A 1 98 ? -7.950 -3.378 -9.629 1.00 79.94 98 ASP A C 1
ATOM 775 O O . ASP A 1 98 ? -6.915 -3.815 -9.108 1.00 79.94 98 ASP A O 1
ATOM 779 N N . SER A 1 99 ? -7.957 -2.858 -10.858 1.00 81.69 99 SER A N 1
ATOM 780 C CA . SER A 1 99 ? -6.719 -2.588 -11.589 1.00 81.69 99 SER A CA 1
ATOM 781 C C . SER A 1 99 ? -5.852 -1.604 -10.809 1.00 81.69 99 SER A C 1
ATOM 783 O O . SER A 1 99 ? -6.328 -0.569 -10.339 1.00 81.69 99 SER A O 1
ATOM 785 N N . SER A 1 100 ? -4.561 -1.900 -10.711 1.00 83.50 100 SER A N 1
ATOM 786 C CA . SER A 1 100 ? -3.592 -0.994 -10.115 1.00 83.50 100 SER A CA 1
ATOM 787 C C . SER A 1 100 ? -3.455 0.276 -10.953 1.00 83.50 100 SER A C 1
ATOM 789 O O . SER A 1 100 ? -3.371 0.230 -12.180 1.00 83.50 100 SER A O 1
ATOM 791 N N . GLN A 1 101 ? -3.385 1.410 -10.273 1.00 83.44 101 GLN A N 1
ATOM 792 C CA . GLN A 1 101 ? -3.052 2.702 -10.847 1.00 83.44 101 GLN A CA 1
ATOM 793 C C . GLN A 1 101 ? -1.550 2.932 -10.693 1.00 83.44 101 GLN A C 1
ATOM 795 O O . GLN A 1 101 ? -0.980 2.707 -9.624 1.00 83.44 101 GLN A O 1
ATOM 800 N N . LEU A 1 102 ? -0.910 3.377 -11.771 1.00 81.00 102 LEU A N 1
ATOM 801 C CA . LEU A 1 102 ? 0.509 3.699 -11.795 1.00 81.00 102 LEU A CA 1
ATOM 802 C C . LEU A 1 102 ? 0.664 5.204 -11.982 1.00 81.00 102 LEU A C 1
ATOM 804 O O . LEU A 1 102 ? 0.225 5.754 -12.992 1.00 81.00 102 LEU A O 1
ATOM 808 N N . TYR A 1 103 ? 1.291 5.849 -11.007 1.00 78.38 103 TYR A N 1
ATOM 809 C CA . TYR A 1 103 ? 1.556 7.276 -11.027 1.00 78.38 103 TYR A CA 1
ATOM 810 C C . TYR A 1 103 ? 3.040 7.528 -11.294 1.00 78.38 103 TYR A C 1
ATOM 812 O O . TYR A 1 103 ? 3.897 6.859 -10.700 1.00 78.38 103 TYR A O 1
ATOM 820 N N . PRO A 1 104 ? 3.349 8.486 -12.181 1.00 72.44 104 PRO A N 1
ATOM 821 C CA . PRO A 1 104 ? 4.717 8.906 -12.422 1.00 72.44 104 PRO A CA 1
ATOM 822 C C . PRO A 1 104 ? 5.311 9.549 -11.160 1.00 72.44 104 PRO A C 1
ATOM 824 O O . PRO A 1 104 ? 4.572 10.038 -10.299 1.00 72.44 104 PRO A O 1
ATOM 827 N N . PRO A 1 105 ? 6.645 9.615 -11.059 1.00 68.44 105 PRO A N 1
ATOM 828 C CA . PRO A 1 105 ? 7.298 10.428 -10.044 1.00 68.44 105 PRO A CA 1
ATOM 829 C C . PRO A 1 105 ? 6.836 11.898 -10.127 1.00 68.44 105 PRO A C 1
ATOM 831 O O . PRO A 1 105 ? 6.889 12.517 -11.191 1.00 68.44 105 PRO A O 1
ATOM 834 N N . ASN A 1 106 ? 6.381 12.472 -9.005 1.00 60.75 106 ASN A N 1
ATOM 835 C CA . ASN A 1 106 ? 5.889 13.856 -8.927 1.00 60.75 106 ASN A CA 1
ATOM 836 C C . ASN A 1 106 ? 6.997 14.886 -9.216 1.00 60.75 106 ASN A C 1
ATOM 838 O O . ASN A 1 106 ? 7.700 15.313 -8.289 1.00 60.75 106 ASN A O 1
ATOM 842 N N . GLY A 1 107 ? 7.132 15.278 -10.490 1.00 49.53 107 GLY A N 1
ATOM 843 C CA . GLY A 1 107 ? 7.987 16.366 -10.998 1.00 49.53 107 GLY A CA 1
ATOM 844 C C . GLY A 1 107 ? 9.497 16.172 -10.812 1.00 49.53 107 GLY A C 1
ATOM 845 O O . GLY A 1 107 ? 10.289 16.948 -11.329 1.00 49.53 107 GLY A O 1
ATOM 846 N N . ASP A 1 108 ? 9.888 15.137 -10.081 1.00 53.06 108 ASP A N 1
ATOM 847 C CA . ASP A 1 108 ? 11.246 14.821 -9.682 1.00 53.06 108 ASP A CA 1
ATOM 848 C C . ASP A 1 108 ? 11.461 13.341 -9.969 1.00 53.06 108 ASP A C 1
ATOM 850 O O . ASP A 1 108 ? 10.918 12.490 -9.261 1.00 53.06 108 ASP A O 1
ATOM 854 N N . ALA A 1 109 ? 12.210 13.060 -11.037 1.00 50.00 109 ALA A N 1
ATOM 855 C CA . ALA A 1 109 ? 12.478 11.716 -11.538 1.00 50.00 109 ALA A CA 1
ATOM 856 C C . ALA A 1 109 ? 13.071 10.782 -10.469 1.00 50.00 109 ALA A C 1
ATOM 858 O O . ALA A 1 109 ? 12.944 9.562 -10.598 1.00 50.00 109 ALA A O 1
ATOM 859 N N . ASP A 1 110 ? 13.639 11.337 -9.393 1.00 55.03 110 ASP A N 1
ATOM 860 C CA . ASP A 1 110 ? 14.193 10.562 -8.295 1.00 55.03 110 ASP A CA 1
ATOM 861 C C . ASP A 1 110 ? 13.101 9.977 -7.389 1.00 55.03 110 ASP A C 1
ATOM 863 O O . ASP A 1 110 ? 13.340 8.970 -6.737 1.00 55.03 110 ASP A O 1
ATOM 867 N N . LYS A 1 111 ? 11.864 10.493 -7.365 1.00 59.47 111 LYS A N 1
ATOM 868 C CA . LYS A 1 111 ? 10.814 10.048 -6.414 1.00 59.47 111 LYS A CA 1
ATOM 869 C C . LYS A 1 111 ? 10.232 8.649 -6.658 1.00 59.47 111 LYS A C 1
ATOM 871 O O . LYS A 1 111 ? 9.404 8.205 -5.860 1.00 59.47 111 LYS A O 1
ATOM 876 N N . GLY A 1 112 ? 10.687 7.945 -7.692 1.00 72.56 112 GLY A N 1
ATOM 877 C CA . GLY A 1 112 ? 10.245 6.588 -8.014 1.00 72.56 112 GLY A CA 1
ATOM 878 C C . GLY A 1 112 ? 8.800 6.516 -8.512 1.00 72.56 112 GLY A C 1
ATOM 879 O O . GLY A 1 112 ? 8.047 7.491 -8.478 1.00 72.56 112 GLY A O 1
ATOM 880 N N . TRP A 1 113 ? 8.415 5.346 -9.007 1.00 81.56 113 TRP A N 1
ATOM 881 C CA . TRP A 1 113 ? 7.059 5.082 -9.472 1.00 81.56 113 TRP A CA 1
ATOM 882 C C . TRP A 1 113 ? 6.158 4.758 -8.288 1.00 81.56 113 TRP A C 1
ATOM 884 O O . TRP A 1 113 ? 6.513 3.949 -7.434 1.00 81.56 113 TRP A O 1
ATOM 894 N N . LEU A 1 114 ? 4.964 5.344 -8.254 1.00 85.81 114 LEU A N 1
ATOM 895 C CA . LEU A 1 114 ? 3.958 4.988 -7.260 1.00 85.81 114 LEU A CA 1
ATOM 896 C C . LEU A 1 114 ? 2.965 4.000 -7.867 1.00 85.81 114 LEU A C 1
ATOM 898 O O . LEU A 1 114 ? 2.269 4.313 -8.831 1.00 85.81 114 LEU A O 1
ATOM 902 N N . ILE A 1 115 ? 2.848 2.829 -7.249 1.00 88.81 115 ILE A N 1
ATOM 903 C CA . ILE A 1 115 ? 1.776 1.872 -7.515 1.00 88.81 115 ILE A 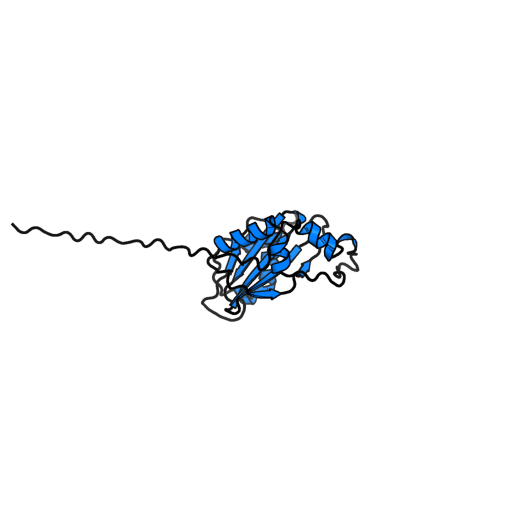CA 1
ATOM 904 C C . ILE A 1 115 ? 0.708 2.045 -6.436 1.00 88.81 115 ILE A C 1
ATOM 906 O O . ILE A 1 115 ? 1.004 1.920 -5.246 1.00 88.81 115 ILE A O 1
ATOM 910 N N . ILE A 1 116 ? -0.537 2.262 -6.851 1.00 90.06 116 ILE A N 1
ATOM 911 C CA . ILE A 1 116 ? -1.715 2.177 -5.987 1.00 90.06 116 ILE A CA 1
ATOM 912 C C . ILE A 1 116 ? -2.531 0.978 -6.446 1.00 90.06 116 ILE A C 1
ATOM 914 O O . ILE A 1 116 ? -2.960 0.920 -7.593 1.00 90.06 116 ILE A O 1
ATOM 918 N N . THR A 1 117 ? -2.760 0.006 -5.572 1.00 90.94 117 THR A N 1
ATOM 919 C CA . THR A 1 117 ? -3.608 -1.149 -5.889 1.00 90.94 117 THR A CA 1
ATOM 920 C C . THR A 1 117 ? -4.631 -1.372 -4.795 1.00 90.94 117 THR A C 1
ATOM 922 O O . THR A 1 117 ? -4.360 -1.106 -3.625 1.00 90.94 117 THR A O 1
ATOM 925 N N . GLN A 1 118 ? -5.806 -1.867 -5.166 1.00 90.31 118 GLN A N 1
ATOM 926 C CA . GLN A 1 118 ? -6.899 -2.084 -4.228 1.00 90.31 118 GLN A CA 1
ATOM 927 C C . GLN A 1 118 ? -7.350 -3.533 -4.242 1.00 90.31 118 GLN A C 1
ATOM 929 O O . GLN A 1 118 ? -7.371 -4.201 -5.276 1.00 90.31 118 GLN A O 1
ATOM 934 N N . THR A 1 119 ? -7.707 -4.009 -3.060 1.00 89.81 119 THR A N 1
ATOM 935 C CA . THR A 1 119 ? -8.374 -5.286 -2.866 1.00 89.81 119 THR A CA 1
ATOM 936 C C . THR A 1 119 ? -9.356 -5.167 -1.708 1.00 89.81 119 THR A C 1
ATOM 938 O O . THR A 1 119 ? -9.205 -4.310 -0.834 1.00 89.81 119 THR A O 1
ATOM 941 N N . GLY A 1 120 ? -10.403 -5.976 -1.694 1.00 86.81 120 GLY A N 1
ATOM 942 C CA . GLY A 1 120 ? -11.413 -5.908 -0.656 1.00 86.81 120 GLY A CA 1
ATOM 943 C C . GLY A 1 120 ? -12.254 -7.160 -0.559 1.00 86.81 120 GLY A C 1
ATOM 944 O O . GLY A 1 120 ? -12.254 -8.020 -1.436 1.00 86.81 120 GLY A O 1
ATOM 945 N N . ALA A 1 121 ? -12.996 -7.222 0.535 1.00 81.94 121 ALA A N 1
ATOM 946 C CA . ALA A 1 121 ? -14.013 -8.219 0.777 1.00 81.94 121 ALA A CA 1
ATOM 947 C C . ALA A 1 121 ? -15.385 -7.663 0.396 1.00 81.94 121 ALA A C 1
ATOM 949 O O . ALA A 1 121 ? -15.705 -6.500 0.670 1.00 81.94 121 ALA A O 1
ATOM 950 N N . ARG A 1 122 ? -16.262 -8.521 -0.132 1.00 76.62 122 ARG A N 1
ATOM 951 C CA . ARG A 1 122 ? -17.673 -8.159 -0.393 1.00 76.62 122 ARG A CA 1
ATOM 952 C C . ARG A 1 122 ? -18.421 -7.653 0.845 1.00 76.62 122 ARG A C 1
ATOM 954 O O . ARG A 1 122 ? -19.422 -6.958 0.710 1.00 76.62 122 ARG A O 1
ATOM 961 N N . SER A 1 123 ? -17.938 -7.988 2.042 1.00 73.19 123 SER A N 1
ATOM 962 C CA . SER A 1 123 ? -18.474 -7.532 3.330 1.00 73.19 123 SER A CA 1
ATOM 963 C C . SER A 1 123 ? -18.231 -6.043 3.625 1.00 73.19 123 SER A C 1
ATOM 965 O O . SER A 1 123 ? -18.788 -5.526 4.595 1.00 73.19 123 SER A O 1
ATOM 967 N N . GLY A 1 124 ? -17.439 -5.348 2.800 1.00 78.31 124 GLY A N 1
ATOM 968 C CA . GLY A 1 124 ? -17.232 -3.898 2.865 1.00 78.31 124 GLY A CA 1
ATOM 969 C C . GLY A 1 124 ? -15.816 -3.472 3.251 1.00 78.31 124 GLY A C 1
ATOM 970 O O . GLY A 1 124 ? -15.458 -2.317 3.019 1.00 78.31 124 GLY A O 1
ATOM 971 N N . THR A 1 125 ? -14.994 -4.391 3.771 1.00 85.31 125 THR A N 1
ATOM 972 C CA . THR A 1 125 ? -13.591 -4.104 4.090 1.00 85.31 125 THR A CA 1
ATOM 973 C C . THR A 1 125 ? -12.776 -3.937 2.815 1.00 85.31 125 THR A C 1
ATOM 975 O O . THR A 1 125 ? -12.868 -4.753 1.901 1.00 85.31 125 THR A O 1
ATOM 978 N N . ARG A 1 126 ? -11.947 -2.897 2.762 1.00 88.25 126 ARG A N 1
ATOM 979 C CA . ARG A 1 126 ? -11.048 -2.609 1.643 1.00 88.25 126 ARG A CA 1
ATOM 980 C C . ARG A 1 126 ? -9.647 -2.311 2.148 1.00 88.25 126 ARG A C 1
ATOM 982 O O . ARG A 1 126 ? -9.487 -1.652 3.177 1.00 88.25 126 ARG A O 1
ATOM 989 N N . ALA A 1 127 ? -8.652 -2.754 1.391 1.00 91.31 127 ALA A N 1
ATOM 990 C CA . ALA A 1 127 ? -7.269 -2.339 1.519 1.00 91.31 127 ALA A CA 1
ATOM 991 C C . ALA A 1 127 ? -6.813 -1.643 0.238 1.00 91.31 127 ALA A C 1
ATOM 993 O O . ALA A 1 127 ? -6.921 -2.193 -0.858 1.00 91.31 127 ALA A O 1
ATOM 994 N N . THR A 1 128 ? -6.261 -0.448 0.405 1.00 92.38 128 THR A N 1
ATOM 995 C CA . THR A 1 128 ? -5.517 0.266 -0.629 1.00 92.38 128 THR A CA 1
ATOM 996 C C . THR A 1 128 ? -4.041 0.174 -0.275 1.00 92.38 128 THR A C 1
ATOM 998 O O . THR A 1 128 ? -3.627 0.598 0.804 1.00 92.38 128 THR A O 1
ATOM 1001 N N . VAL A 1 129 ? -3.242 -0.398 -1.167 1.00 93.81 129 VAL A N 1
ATOM 1002 C CA . VAL A 1 129 ? -1.801 -0.564 -0.989 1.00 93.81 129 VAL A CA 1
ATOM 1003 C C . VAL A 1 129 ? -1.077 0.458 -1.850 1.00 93.81 129 VAL A C 1
ATOM 1005 O O . VAL A 1 129 ? -1.270 0.501 -3.063 1.00 93.81 129 VAL A O 1
ATOM 1008 N N . PHE A 1 130 ? -0.225 1.247 -1.205 1.00 92.81 130 PHE A N 1
ATOM 1009 C CA . PHE A 1 130 ? 0.636 2.253 -1.809 1.00 92.81 130 PHE A CA 1
ATOM 1010 C C . PHE A 1 130 ? 2.063 1.727 -1.772 1.00 92.81 130 PHE A C 1
ATOM 1012 O O . PHE A 1 130 ? 2.599 1.480 -0.690 1.00 92.81 130 PHE A O 1
ATOM 1019 N N . SER A 1 131 ? 2.676 1.530 -2.935 1.00 92.62 131 SER A N 1
ATOM 1020 C CA . SER A 1 131 ? 4.032 0.999 -3.042 1.00 92.62 131 SER A CA 1
ATOM 1021 C C . SER A 1 131 ? 4.906 1.910 -3.887 1.00 92.62 131 SER A C 1
ATOM 1023 O O . SER A 1 131 ? 4.487 2.342 -4.959 1.00 92.62 131 SER A O 1
ATOM 1025 N N . VAL A 1 132 ? 6.121 2.171 -3.407 1.00 90.62 132 VAL A N 1
ATOM 1026 C CA . VAL A 1 132 ? 7.174 2.863 -4.157 1.00 90.62 132 VAL A CA 1
ATOM 1027 C C . VAL A 1 132 ? 8.332 1.876 -4.343 1.00 90.62 132 VAL A C 1
ATOM 1029 O O . VAL A 1 132 ? 9.179 1.754 -3.449 1.00 90.62 132 VAL A O 1
ATOM 1032 N N . PRO A 1 133 ? 8.350 1.100 -5.447 1.00 88.44 133 PRO A N 1
ATOM 1033 C CA . PRO A 1 133 ? 9.283 -0.010 -5.635 1.00 88.44 133 PRO A CA 1
ATOM 1034 C C . PRO A 1 133 ? 10.756 0.394 -5.599 1.00 88.44 133 PRO A C 1
ATOM 1036 O O . PRO A 1 133 ? 11.583 -0.371 -5.112 1.00 88.44 133 PRO A O 1
ATOM 1039 N N . GLU A 1 134 ? 11.097 1.586 -6.093 1.00 85.25 134 GLU A N 1
ATOM 1040 C CA . GLU A 1 134 ? 12.468 2.109 -6.109 1.00 85.25 134 GLU A CA 1
ATOM 1041 C C . GLU A 1 134 ? 13.069 2.239 -4.710 1.00 85.25 134 GLU A C 1
ATOM 1043 O O . GLU A 1 134 ? 14.277 2.065 -4.550 1.00 85.25 134 GLU A O 1
ATOM 1048 N N . TYR A 1 135 ? 12.228 2.502 -3.711 1.00 87.00 135 TYR A N 1
ATOM 1049 C CA . TYR A 1 135 ? 12.632 2.668 -2.318 1.00 87.00 135 TYR A CA 1
ATOM 1050 C C . TYR A 1 135 ? 12.280 1.477 -1.441 1.00 87.00 135 TYR A C 1
ATOM 1052 O O . TYR A 1 135 ? 12.525 1.531 -0.238 1.00 87.00 135 TYR A O 1
ATOM 1060 N N . ASP A 1 136 ? 11.690 0.429 -2.027 1.00 89.19 136 ASP A N 1
ATOM 1061 C CA . ASP A 1 136 ? 11.134 -0.698 -1.287 1.00 89.19 136 ASP A CA 1
ATOM 1062 C C . ASP A 1 136 ? 10.262 -0.180 -0.122 1.00 89.19 136 ASP A C 1
ATOM 1064 O O . ASP A 1 136 ? 10.449 -0.546 1.031 1.00 89.19 136 ASP A O 1
ATOM 1068 N N . GLN A 1 137 ? 9.334 0.740 -0.402 1.00 92.12 137 GLN A N 1
ATOM 1069 C CA . GLN A 1 137 ? 8.399 1.281 0.593 1.00 92.12 137 GLN A CA 1
ATOM 1070 C C . GLN A 1 137 ? 6.990 0.798 0.279 1.00 92.12 137 GLN A C 1
ATOM 1072 O O . GLN A 1 137 ? 6.566 0.819 -0.875 1.00 92.12 137 GLN A O 1
ATOM 1077 N N . THR A 1 138 ? 6.249 0.334 1.281 1.00 94.62 138 THR A N 1
ATOM 1078 C CA . THR A 1 138 ? 4.859 -0.100 1.134 1.00 94.62 138 THR A CA 1
ATOM 1079 C C . THR A 1 138 ? 4.035 0.261 2.362 1.00 94.62 138 THR A C 1
ATOM 1081 O O . THR A 1 138 ? 4.324 -0.168 3.479 1.00 94.62 138 THR A O 1
ATOM 1084 N N . VAL A 1 139 ? 2.959 1.010 2.135 1.00 95.12 139 VAL A N 1
ATOM 1085 C CA . VAL A 1 139 ? 1.950 1.341 3.142 1.00 95.12 139 VAL A CA 1
ATOM 1086 C C . VAL A 1 139 ? 0.620 0.749 2.713 1.00 95.12 139 VAL A C 1
ATOM 1088 O O . VAL A 1 139 ? 0.190 0.910 1.574 1.00 95.12 139 VAL A O 1
ATOM 1091 N N . THR A 1 140 ? -0.046 0.062 3.634 1.00 94.25 140 THR A N 1
ATOM 1092 C CA . THR A 1 140 ? -1.388 -0.479 3.421 1.00 94.25 140 THR A CA 1
ATOM 1093 C C . THR A 1 140 ? -2.378 0.323 4.250 1.00 94.25 140 THR A C 1
ATOM 1095 O O . THR A 1 140 ? -2.332 0.306 5.480 1.00 94.25 140 THR A O 1
ATOM 1098 N N . PHE A 1 141 ? -3.280 1.026 3.576 1.00 92.44 141 PHE A N 1
ATOM 1099 C CA . PHE A 1 141 ? -4.462 1.614 4.187 1.00 92.44 141 PHE A CA 1
ATOM 1100 C C . PHE A 1 141 ? -5.569 0.565 4.219 1.00 92.44 141 PHE A C 1
ATOM 1102 O O . PHE A 1 141 ? -5.922 0.038 3.169 1.00 92.44 141 PHE A O 1
ATOM 1109 N N . ILE A 1 142 ? -6.130 0.271 5.391 1.00 91.31 142 ILE A N 1
ATOM 1110 C CA . ILE A 1 142 ? -7.235 -0.685 5.538 1.00 91.31 142 ILE A CA 1
ATOM 1111 C C . ILE A 1 142 ? -8.403 0.003 6.228 1.00 91.31 142 ILE A C 1
ATOM 1113 O O . ILE A 1 142 ? -8.211 0.717 7.213 1.00 91.31 142 ILE A O 1
ATOM 1117 N N . SER A 1 143 ? -9.613 -0.235 5.733 1.00 88.94 143 SER A N 1
ATOM 1118 C CA . SER A 1 143 ? -10.854 0.294 6.302 1.00 88.94 143 SER A CA 1
ATOM 1119 C C . SER A 1 143 ? -11.984 -0.726 6.192 1.00 88.94 143 SER A C 1
ATOM 1121 O O . SER A 1 143 ? -11.998 -1.531 5.263 1.00 88.94 143 SER A O 1
ATOM 1123 N N . AS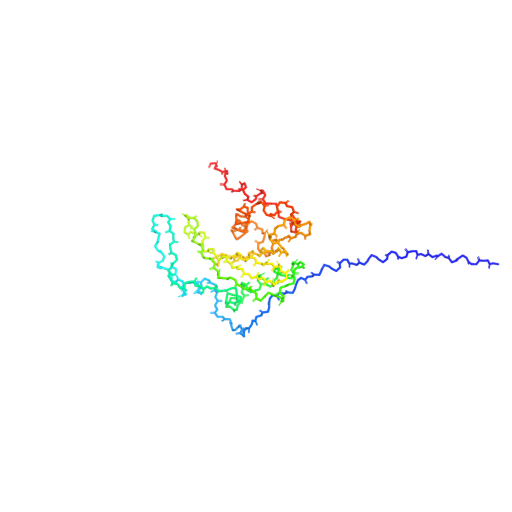N A 1 144 ? -12.933 -0.717 7.131 1.00 83.19 144 ASN A N 1
ATOM 1124 C CA . ASN A 1 144 ? -14.086 -1.629 7.103 1.00 83.19 144 ASN A CA 1
ATOM 1125 C C . ASN A 1 144 ? -15.266 -1.116 6.266 1.00 83.19 144 ASN A C 1
ATOM 1127 O O . ASN A 1 144 ? -16.090 -1.946 5.895 1.00 83.19 144 ASN A O 1
ATOM 1131 N N . ARG A 1 145 ? -15.364 0.198 5.995 1.00 71.19 145 ARG A N 1
ATOM 1132 C CA . ARG A 1 145 ? -16.375 0.855 5.139 1.00 71.19 145 ARG A CA 1
ATOM 1133 C C . ARG A 1 145 ? -15.865 2.239 4.729 1.00 71.19 145 ARG A C 1
ATOM 1135 O O . ARG A 1 145 ? -15.567 3.038 5.602 1.00 71.19 145 ARG A O 1
ATOM 1142 N N . ILE A 1 146 ? -15.756 2.532 3.431 1.00 57.56 146 ILE A N 1
ATOM 1143 C CA . ILE A 1 146 ? -15.271 3.850 2.950 1.00 57.56 146 ILE A CA 1
ATOM 1144 C C . ILE A 1 146 ? -16.435 4.800 2.614 1.00 57.56 146 ILE A C 1
ATOM 1146 O O . ILE A 1 146 ? -16.232 5.999 2.461 1.00 57.56 146 ILE A O 1
ATOM 1150 N N . PHE A 1 147 ? -17.672 4.298 2.521 1.00 52.34 147 PHE A N 1
ATOM 1151 C CA . PHE A 1 147 ? -18.798 5.078 2.009 1.00 52.34 147 PHE A CA 1
ATOM 1152 C C . PHE A 1 147 ? -19.985 5.083 2.980 1.00 52.34 147 PHE A C 1
ATOM 1154 O O . PHE A 1 147 ? -20.561 4.030 3.249 1.00 52.34 147 PHE A O 1
ATOM 1161 N N . LEU A 1 148 ? -20.351 6.308 3.388 1.00 48.59 148 LEU A N 1
ATOM 1162 C CA . LEU A 1 148 ? -21.562 6.763 4.093 1.00 48.59 148 LEU A CA 1
ATOM 1163 C C . LEU A 1 148 ? -21.554 6.636 5.623 1.00 48.59 148 LEU A C 1
ATOM 1165 O O . LEU A 1 148 ? -21.542 5.525 6.129 1.00 48.59 148 LEU A O 1
ATOM 1169 N N . ASP A 1 149 ? -21.604 7.796 6.305 1.00 52.41 149 ASP A N 1
ATOM 1170 C CA . ASP A 1 149 ? -22.216 8.152 7.611 1.00 52.41 149 ASP A CA 1
ATOM 1171 C C . ASP A 1 149 ? -22.335 7.093 8.731 1.00 52.41 149 ASP A C 1
ATOM 1173 O O . ASP A 1 149 ? -23.178 7.197 9.628 1.00 52.41 149 ASP A O 1
ATOM 1177 N N . ASP A 1 150 ? -21.477 6.079 8.723 1.00 57.28 150 ASP A N 1
ATOM 1178 C CA . ASP A 1 150 ? -21.553 4.944 9.628 1.00 57.28 150 ASP A CA 1
ATOM 1179 C C . ASP A 1 150 ? -20.679 5.195 10.861 1.00 57.28 150 ASP A C 1
ATOM 1181 O O . ASP A 1 150 ? -19.456 5.347 10.775 1.00 57.28 150 ASP A O 1
ATOM 1185 N N . LYS A 1 151 ? -21.312 5.226 12.038 1.00 61.59 151 LYS A N 1
ATOM 1186 C CA . LYS A 1 151 ? -20.650 5.471 13.332 1.00 61.59 151 LYS A CA 1
ATOM 1187 C C . LYS A 1 151 ? -19.629 4.384 13.697 1.00 61.59 151 LYS A C 1
ATOM 1189 O O . LYS A 1 151 ? -18.796 4.614 14.571 1.00 61.59 151 LYS A O 1
ATOM 1194 N N . ASP A 1 152 ? -19.671 3.233 13.021 1.00 77.69 152 ASP A N 1
ATOM 1195 C CA . ASP A 1 152 ? -18.758 2.103 13.230 1.00 77.69 152 ASP A CA 1
ATOM 1196 C C . ASP A 1 152 ? -17.603 2.032 12.213 1.00 77.69 152 ASP A C 1
ATOM 1198 O O . ASP A 1 152 ? -16.825 1.063 12.200 1.00 77.69 152 ASP A O 1
ATOM 1202 N N . CYS A 1 153 ? -17.451 3.063 11.377 1.00 82.69 153 CYS A N 1
ATOM 1203 C CA . CYS A 1 153 ? -16.339 3.171 10.445 1.00 82.69 153 CYS A CA 1
ATOM 1204 C C . CYS A 1 153 ? -14.990 3.236 11.182 1.00 82.69 153 CYS A C 1
ATOM 1206 O O . CYS A 1 153 ? -14.793 4.009 12.124 1.00 82.69 153 CYS A O 1
ATOM 1208 N N . LYS A 1 154 ? -14.035 2.416 10.741 1.00 88.00 154 LYS A N 1
ATOM 1209 C CA . LYS A 1 154 ? -12.675 2.307 11.276 1.00 88.00 154 LYS A CA 1
ATOM 1210 C C . LYS A 1 154 ? -11.680 2.214 10.132 1.00 88.00 154 LYS A C 1
ATOM 1212 O O . LYS A 1 154 ? -11.927 1.505 9.157 1.00 88.00 154 LYS A O 1
ATOM 1217 N N . TYR A 1 155 ? -10.526 2.850 10.297 1.00 89.38 155 TYR A N 1
ATOM 1218 C CA . TYR A 1 155 ? -9.429 2.750 9.337 1.00 89.38 155 TYR A CA 1
ATOM 1219 C C . TYR A 1 155 ? -8.059 2.759 10.012 1.00 89.38 155 TYR A C 1
ATOM 1221 O O . TYR A 1 155 ? -7.924 3.140 11.174 1.00 89.38 155 TYR A O 1
ATOM 1229 N N . GLY A 1 156 ? -7.024 2.357 9.284 1.00 90.69 156 GLY A N 1
ATOM 1230 C CA . GLY A 1 156 ? -5.644 2.433 9.746 1.00 90.69 156 GLY A CA 1
ATOM 1231 C C . GLY A 1 156 ? -4.635 2.342 8.608 1.00 90.69 156 GLY A C 1
ATOM 1232 O O . GLY A 1 156 ? -4.959 1.903 7.508 1.00 90.69 156 GLY A O 1
ATOM 1233 N N . PHE A 1 157 ? -3.410 2.756 8.911 1.00 92.06 157 PHE A N 1
ATOM 1234 C CA . PHE A 1 157 ? -2.256 2.744 8.013 1.00 92.06 157 PHE A CA 1
ATOM 1235 C C . PHE A 1 157 ? -1.153 1.853 8.593 1.00 92.06 157 PHE A C 1
ATOM 1237 O O . PHE A 1 157 ? -0.630 2.122 9.679 1.00 92.06 157 PHE A O 1
ATOM 1244 N N . TYR A 1 158 ? -0.785 0.817 7.855 1.00 93.00 158 TYR A N 1
ATOM 1245 C CA . TYR A 1 158 ? 0.089 -0.263 8.311 1.00 93.00 158 TYR A CA 1
ATOM 1246 C C . TYR A 1 158 ? 1.268 -0.459 7.348 1.00 93.00 158 TYR A C 1
ATOM 1248 O O . TYR A 1 158 ? 1.201 -0.023 6.196 1.00 93.00 158 TYR A O 1
ATOM 1256 N N . GLY A 1 159 ? 2.338 -1.118 7.798 1.00 90.44 159 GLY A N 1
ATOM 1257 C CA . GLY A 1 159 ? 3.575 -1.270 7.022 1.00 90.44 159 GLY A CA 1
ATOM 1258 C C . GLY A 1 159 ? 4.557 -0.124 7.270 1.00 90.44 159 GLY A C 1
ATOM 1259 O O . GLY A 1 159 ? 4.772 0.256 8.419 1.00 90.44 159 GLY A O 1
ATOM 1260 N N . ASP A 1 160 ? 5.148 0.436 6.211 1.00 87.25 160 ASP A N 1
ATOM 1261 C CA . ASP A 1 160 ? 6.191 1.475 6.278 1.00 87.25 160 ASP A CA 1
ATOM 1262 C C . ASP A 1 160 ? 5.626 2.856 6.680 1.00 87.25 160 ASP A C 1
ATOM 1264 O O . ASP A 1 160 ? 5.718 3.850 5.961 1.00 87.25 160 ASP A O 1
ATOM 1268 N N . ASN A 1 161 ? 5.006 2.920 7.856 1.00 72.62 161 ASN A N 1
ATOM 1269 C CA . ASN A 1 161 ? 4.170 4.015 8.342 1.00 72.62 161 ASN A CA 1
ATOM 1270 C C . ASN A 1 161 ? 4.932 5.104 9.125 1.00 72.62 161 ASN A C 1
ATOM 1272 O O . ASN A 1 161 ? 4.338 5.839 9.915 1.00 72.62 161 ASN A O 1
ATOM 1276 N N . LYS A 1 162 ? 6.241 5.240 8.880 1.00 77.19 162 LYS A N 1
ATOM 1277 C CA . LYS A 1 162 ? 7.105 6.288 9.448 1.00 77.19 162 LYS A CA 1
ATOM 1278 C C . LYS A 1 162 ? 7.701 7.152 8.336 1.00 77.19 162 LYS A C 1
ATOM 1280 O O . LYS A 1 162 ? 8.639 6.701 7.694 1.00 77.19 162 LYS A O 1
ATOM 1285 N N . GLN A 1 163 ? 7.179 8.370 8.140 1.00 73.62 163 GLN A N 1
ATOM 1286 C CA . GLN A 1 163 ? 7.714 9.409 7.230 1.00 73.62 163 GLN A CA 1
ATOM 1287 C C . GLN A 1 163 ? 8.321 8.862 5.917 1.00 73.62 163 GLN A C 1
ATOM 1289 O O . GLN A 1 163 ? 9.453 9.173 5.555 1.00 73.62 163 GLN A O 1
ATOM 1294 N N . THR A 1 164 ? 7.573 8.010 5.213 1.00 83.19 164 THR A N 1
ATOM 1295 C CA . THR A 1 164 ? 7.960 7.462 3.905 1.00 83.19 164 THR A CA 1
ATOM 1296 C C . THR A 1 164 ? 7.221 8.177 2.780 1.00 83.19 164 THR A C 1
ATOM 1298 O O . THR A 1 164 ? 6.146 8.739 3.006 1.00 83.19 164 THR A O 1
ATOM 1301 N N . LEU A 1 165 ? 7.746 8.111 1.549 1.00 83.50 165 LEU A N 1
ATOM 1302 C CA . LEU A 1 165 ? 7.011 8.607 0.380 1.00 83.50 165 LEU A CA 1
ATOM 1303 C C . LEU A 1 165 ? 5.700 7.836 0.207 1.00 83.50 165 LEU A C 1
ATOM 1305 O O . LEU A 1 165 ? 4.671 8.434 -0.086 1.00 83.50 165 LEU A O 1
ATOM 1309 N N . ALA A 1 166 ? 5.712 6.519 0.439 1.00 88.06 166 ALA A N 1
ATOM 1310 C CA . ALA A 1 166 ? 4.504 5.696 0.380 1.00 88.06 166 ALA A CA 1
ATOM 1311 C C . ALA A 1 166 ? 3.419 6.180 1.359 1.00 88.06 166 ALA A C 1
ATOM 1313 O O . ALA A 1 166 ? 2.247 6.235 0.990 1.00 88.06 166 ALA A O 1
ATOM 1314 N N . LEU A 1 167 ? 3.799 6.569 2.584 1.00 88.44 167 LEU A N 1
ATOM 1315 C CA . LEU A 1 167 ? 2.865 7.131 3.558 1.00 88.44 167 LEU A CA 1
ATOM 1316 C C . LEU A 1 167 ? 2.342 8.497 3.115 1.00 88.44 167 LEU A C 1
ATOM 1318 O O . LEU A 1 167 ? 1.147 8.745 3.223 1.00 88.44 167 LEU A O 1
ATOM 1322 N N . GLU A 1 168 ? 3.212 9.365 2.606 1.00 84.69 168 GLU A N 1
ATOM 1323 C CA . GLU A 1 168 ? 2.812 10.678 2.102 1.00 84.69 168 GLU A CA 1
ATOM 1324 C C . GLU A 1 168 ? 1.786 10.550 0.967 1.00 84.69 168 GLU A C 1
ATOM 1326 O O . GLU A 1 168 ? 0.735 11.189 0.999 1.00 84.69 168 GLU A O 1
ATOM 1331 N N . TYR A 1 169 ? 2.038 9.661 0.002 1.00 84.19 169 TYR A N 1
ATOM 1332 C CA . TYR A 1 169 ? 1.086 9.363 -1.064 1.00 84.19 169 TYR A CA 1
ATOM 1333 C C . TYR A 1 169 ? -0.219 8.775 -0.530 1.00 84.19 169 TYR A C 1
ATOM 1335 O O . TYR A 1 169 ? -1.287 9.167 -0.998 1.00 84.19 169 TYR A O 1
ATOM 1343 N N . ALA A 1 170 ? -0.152 7.878 0.458 1.00 87.06 170 ALA A N 1
ATOM 1344 C CA . ALA A 1 170 ? -1.340 7.309 1.082 1.00 87.06 170 ALA A CA 1
ATOM 1345 C C . ALA A 1 170 ? -2.205 8.392 1.739 1.00 87.06 170 ALA A C 1
ATOM 1347 O O . ALA A 1 170 ? -3.407 8.455 1.489 1.00 87.06 170 ALA A O 1
ATOM 1348 N N . VAL A 1 171 ? -1.591 9.274 2.531 1.00 82.62 171 VAL A N 1
ATOM 1349 C CA . VAL A 1 171 ? -2.280 10.385 3.199 1.00 82.62 171 VAL A CA 1
ATOM 1350 C C . VAL A 1 171 ? -2.857 11.361 2.174 1.00 82.62 171 VAL A C 1
ATOM 1352 O O . VAL A 1 171 ? -4.036 11.680 2.259 1.00 82.62 171 VAL A O 1
ATOM 1355 N N . ASN A 1 172 ? -2.097 11.764 1.152 1.00 78.31 172 ASN A N 1
ATOM 1356 C CA . ASN A 1 172 ? -2.585 12.682 0.115 1.00 78.31 172 ASN A CA 1
ATOM 1357 C C . ASN A 1 172 ? -3.745 12.091 -0.701 1.00 78.31 172 ASN A C 1
ATOM 1359 O O . ASN A 1 172 ? -4.729 12.780 -0.970 1.00 78.31 172 ASN A O 1
ATOM 1363 N N . HIS A 1 173 ? -3.660 10.808 -1.067 1.00 77.19 173 HIS A N 1
ATOM 1364 C CA . HIS A 1 173 ? -4.729 10.110 -1.781 1.00 77.19 173 HIS A CA 1
ATOM 1365 C C . HIS A 1 173 ? -6.018 10.049 -0.953 1.00 77.19 173 HIS A C 1
ATOM 1367 O O . HIS A 1 173 ? -7.112 10.153 -1.500 1.00 77.19 173 HIS A O 1
ATOM 1373 N N . ILE A 1 174 ? -5.894 9.910 0.368 1.00 72.62 174 ILE A N 1
ATOM 1374 C CA . ILE A 1 174 ? -7.029 9.822 1.289 1.00 72.62 174 ILE A CA 1
ATOM 1375 C C . ILE A 1 174 ? -7.582 11.199 1.669 1.00 72.62 174 ILE A C 1
ATOM 1377 O O . ILE A 1 174 ? -8.796 11.342 1.760 1.00 72.62 174 ILE A O 1
ATOM 1381 N N . ASN A 1 175 ? -6.743 12.224 1.821 1.00 66.75 175 ASN A N 1
ATOM 1382 C CA . ASN A 1 175 ? -7.190 13.595 2.083 1.00 66.75 175 ASN A CA 1
ATOM 1383 C C . ASN A 1 175 ? -7.950 14.176 0.877 1.00 66.75 175 ASN A C 1
ATOM 1385 O O . ASN A 1 175 ? -8.881 14.951 1.045 1.00 66.75 175 ASN A O 1
ATOM 1389 N N . GLY A 1 176 ? -7.668 13.729 -0.354 1.00 61.28 176 GLY A N 1
ATOM 1390 C CA . GLY A 1 176 ? -8.543 14.007 -1.506 1.00 61.28 176 GLY A CA 1
ATOM 1391 C C . GLY A 1 176 ? -9.971 13.443 -1.357 1.00 61.28 176 GLY A C 1
ATOM 1392 O O . GLY A 1 176 ? -10.885 13.862 -2.065 1.00 61.28 176 GLY A O 1
ATOM 1393 N N . ILE A 1 177 ? -10.167 12.515 -0.415 1.00 57.16 177 ILE A N 1
ATOM 1394 C CA . ILE A 1 177 ? -11.420 11.837 -0.055 1.00 57.16 177 ILE A CA 1
ATOM 1395 C C . ILE A 1 177 ? -11.948 12.366 1.309 1.00 57.16 177 ILE A C 1
ATOM 1397 O O . ILE A 1 177 ? -12.911 11.815 1.844 1.00 57.16 177 ILE A O 1
ATOM 1401 N N . ASP A 1 178 ? -11.371 13.453 1.861 1.00 50.81 178 ASP A N 1
ATOM 1402 C CA . ASP A 1 178 ? -11.493 13.939 3.260 1.00 50.81 178 ASP A CA 1
ATOM 1403 C C . ASP A 1 178 ? -12.916 13.974 3.841 1.00 50.81 178 ASP A C 1
ATOM 1405 O O . ASP A 1 178 ? -13.135 13.746 5.034 1.00 50.81 178 ASP A O 1
ATOM 1409 N N . ASN A 1 179 ? -13.926 14.208 3.004 1.00 54.81 179 ASN A N 1
ATOM 1410 C CA . ASN A 1 179 ? -15.311 14.245 3.464 1.00 54.81 179 ASN A CA 1
ATOM 1411 C C . ASN A 1 179 ? -15.832 12.881 3.951 1.00 54.81 179 ASN A C 1
ATOM 1413 O O . ASN A 1 179 ? -16.745 12.849 4.774 1.00 54.81 179 ASN A O 1
ATOM 1417 N N . ASN A 1 180 ? -15.250 11.763 3.505 1.00 60.88 180 ASN A N 1
ATOM 1418 C CA . ASN A 1 180 ? -15.781 10.429 3.796 1.00 60.88 180 ASN A CA 1
ATOM 1419 C C . ASN A 1 180 ? -15.202 9.787 5.067 1.00 60.88 180 ASN A C 1
ATOM 1421 O O . ASN A 1 180 ? -15.818 8.868 5.600 1.00 60.88 180 ASN A O 1
ATOM 1425 N N . LEU A 1 181 ? -14.047 10.248 5.573 1.00 72.69 181 LEU A N 1
ATOM 1426 C CA . LEU A 1 181 ? -13.391 9.643 6.747 1.00 72.69 181 LEU A CA 1
ATOM 1427 C C . LEU A 1 181 ? -13.483 10.469 8.032 1.00 72.69 181 LEU A C 1
ATOM 1429 O O . LEU A 1 181 ? -13.129 9.965 9.096 1.00 72.69 181 LEU A O 1
ATOM 1433 N N . LYS A 1 182 ? -14.005 11.699 7.974 1.00 70.88 182 LYS A N 1
ATOM 1434 C CA . LYS A 1 182 ? -14.088 12.621 9.121 1.00 70.88 182 LYS A CA 1
ATOM 1435 C C . LYS A 1 182 ? -14.760 12.025 10.369 1.00 70.88 182 LYS A C 1
ATOM 1437 O O . LYS A 1 182 ? -14.407 12.386 11.488 1.00 70.88 182 LYS A O 1
ATOM 1442 N N . ASN A 1 183 ? -15.716 11.114 10.181 1.00 76.06 183 ASN A N 1
ATOM 1443 C CA . ASN A 1 183 ? -16.452 10.455 11.267 1.00 76.06 183 ASN A CA 1
ATOM 1444 C C . ASN A 1 183 ? -15.916 9.052 11.609 1.00 76.06 183 ASN A C 1
ATOM 1446 O O . ASN A 1 183 ? -16.456 8.386 12.492 1.00 76.06 183 ASN A O 1
ATOM 1450 N N . CYS A 1 184 ? -14.871 8.588 10.923 1.00 81.56 184 CYS A N 1
ATOM 1451 C CA . CYS A 1 184 ? -14.302 7.264 11.114 1.00 81.56 184 CYS A CA 1
ATOM 1452 C C . CYS A 1 184 ? -13.244 7.257 12.223 1.00 81.56 184 CYS A C 1
ATOM 1454 O O . CYS A 1 184 ? -12.445 8.180 12.376 1.00 81.56 184 CYS A O 1
ATOM 1456 N N . LYS A 1 185 ? -13.174 6.159 12.978 1.00 87.50 185 LYS A N 1
ATOM 1457 C CA . LYS A 1 185 ? -12.145 5.963 13.999 1.00 87.50 185 LYS A CA 1
ATOM 1458 C C . LYS A 1 185 ? -10.830 5.500 13.368 1.00 87.50 185 LYS A C 1
ATOM 1460 O O . LYS A 1 185 ? -10.720 4.357 12.920 1.00 87.50 185 LYS A O 1
ATOM 1465 N N . GLN A 1 186 ? -9.801 6.337 13.449 1.00 88.00 186 GLN A N 1
ATOM 1466 C CA . GLN A 1 186 ? -8.434 5.926 13.144 1.00 88.00 186 GLN A CA 1
ATOM 1467 C C . GLN A 1 186 ? -7.898 4.965 14.217 1.00 88.00 186 GLN A C 1
ATOM 1469 O O . GLN A 1 186 ? -7.957 5.241 15.416 1.00 88.00 186 GLN A O 1
ATOM 1474 N N . LEU A 1 187 ? -7.368 3.822 13.789 1.00 89.81 187 LEU A N 1
ATOM 1475 C CA . LEU A 1 187 ? -6.837 2.773 14.661 1.00 89.81 187 LEU A CA 1
ATOM 1476 C C . LEU A 1 187 ? -5.319 2.867 14.851 1.00 89.81 187 LEU A C 1
ATOM 1478 O O . LEU A 1 187 ? -4.797 2.356 15.840 1.00 89.81 187 LEU A O 1
ATOM 1482 N N . THR A 1 188 ? -4.609 3.522 13.932 1.00 88.12 188 THR A N 1
ATOM 1483 C CA . THR A 1 188 ? -3.152 3.695 13.988 1.00 88.12 188 THR A CA 1
ATOM 1484 C C . THR A 1 188 ? -2.782 5.099 14.454 1.00 88.12 188 THR A C 1
ATOM 1486 O O . THR A 1 188 ? -3.457 6.075 14.136 1.00 88.12 188 THR A O 1
ATOM 1489 N N . LYS A 1 189 ? -1.690 5.230 15.214 1.00 80.00 189 LYS A N 1
ATOM 1490 C CA . LYS A 1 189 ? -1.214 6.523 15.732 1.00 80.00 189 LYS A CA 1
ATOM 1491 C C . LYS A 1 189 ? -0.360 7.248 14.689 1.00 80.00 189 LYS A C 1
ATOM 1493 O O . LYS A 1 189 ? 0.853 7.331 14.840 1.00 80.00 189 LYS A O 1
ATOM 1498 N N . ILE A 1 190 ? -0.995 7.735 13.628 1.00 77.31 190 ILE A N 1
ATOM 1499 C CA . ILE A 1 190 ? -0.355 8.591 12.624 1.00 77.31 190 ILE A CA 1
ATOM 1500 C C . ILE A 1 190 ? -1.004 9.961 12.701 1.00 77.31 190 ILE A C 1
ATOM 1502 O O . ILE A 1 190 ? -2.220 10.069 12.550 1.00 77.31 190 ILE A O 1
ATOM 1506 N N . ASN A 1 191 ? -0.195 10.989 12.940 1.00 72.62 191 ASN A N 1
ATOM 1507 C CA . ASN A 1 191 ? -0.658 12.360 12.844 1.00 72.62 191 ASN A CA 1
ATOM 1508 C C . ASN A 1 191 ? -0.656 12.773 11.369 1.00 72.62 191 ASN A C 1
ATOM 1510 O O . ASN A 1 191 ? 0.402 12.944 10.767 1.00 72.62 191 ASN A O 1
ATOM 1514 N N . LEU A 1 192 ? -1.847 12.876 10.783 1.00 71.38 192 LEU A N 1
ATOM 1515 C CA . LEU A 1 192 ? -2.017 13.209 9.368 1.00 71.38 192 LEU A CA 1
ATOM 1516 C C . LEU A 1 192 ? -1.572 14.650 9.062 1.00 71.38 192 LEU A C 1
ATOM 1518 O O . LEU A 1 192 ? -1.086 14.913 7.964 1.00 71.38 192 LEU A O 1
ATOM 1522 N N . ASN A 1 193 ? -1.654 15.554 10.045 1.00 65.12 193 ASN A N 1
ATOM 1523 C CA . ASN A 1 193 ? -1.273 16.960 9.885 1.00 65.12 193 ASN A CA 1
ATOM 1524 C C . ASN A 1 193 ? 0.249 17.132 9.755 1.00 65.12 193 ASN A C 1
ATOM 1526 O O . ASN A 1 193 ? 0.710 17.897 8.911 1.00 65.12 193 ASN A O 1
ATOM 1530 N N . ASP A 1 194 ? 1.033 16.352 10.509 1.00 63.91 194 ASP A N 1
ATOM 1531 C CA . ASP A 1 194 ? 2.506 16.416 10.481 1.00 63.91 194 ASP A CA 1
ATOM 1532 C C . ASP A 1 194 ? 3.088 15.971 9.128 1.00 63.91 194 ASP A C 1
ATOM 1534 O O . ASP A 1 194 ? 4.216 16.314 8.776 1.00 63.91 194 ASP A O 1
ATOM 1538 N N . ILE A 1 195 ? 2.329 15.179 8.367 1.00 63.19 195 ILE A N 1
ATOM 1539 C CA . ILE A 1 195 ? 2.738 14.657 7.057 1.00 63.19 195 ILE A CA 1
ATOM 1540 C C . ILE A 1 195 ? 2.404 15.666 5.953 1.00 63.19 195 ILE A C 1
ATOM 1542 O O . ILE A 1 195 ? 3.157 15.785 4.988 1.00 63.19 195 ILE A O 1
ATOM 1546 N N . TYR A 1 196 ? 1.322 16.432 6.119 1.00 53.00 196 TYR A N 1
ATOM 1547 C CA . TYR A 1 196 ? 0.912 17.475 5.179 1.00 53.00 196 TYR A CA 1
ATOM 1548 C C . TYR A 1 196 ? 1.792 18.734 5.283 1.00 53.00 196 TYR A C 1
ATOM 1550 O O . TYR A 1 196 ? 2.198 19.303 4.269 1.00 53.00 196 TYR A O 1
ATOM 1558 N N . GLU A 1 197 ? 2.162 19.150 6.500 1.00 47.31 197 GLU A N 1
ATOM 1559 C CA . GLU A 1 197 ? 2.965 20.367 6.723 1.00 47.31 197 GLU A CA 1
ATOM 1560 C C . GLU A 1 197 ? 4.445 20.222 6.319 1.00 47.31 197 GLU A C 1
ATOM 1562 O O . GLU A 1 197 ? 5.145 21.219 6.123 1.00 47.31 197 GLU A O 1
ATOM 1567 N N . GLY A 1 198 ? 4.920 18.994 6.087 1.00 44.75 198 GLY A N 1
ATOM 1568 C CA . GLY A 1 198 ? 6.294 18.702 5.669 1.00 44.75 198 GLY A CA 1
ATOM 1569 C C . GLY A 1 198 ? 6.687 19.171 4.259 1.00 44.75 198 GLY A C 1
ATOM 1570 O O . GLY A 1 198 ? 7.843 18.986 3.881 1.00 44.75 198 GLY A O 1
ATOM 1571 N N . LYS A 1 199 ? 5.780 19.772 3.468 1.00 43.72 199 LYS A N 1
ATOM 1572 C CA . LYS A 1 199 ? 6.063 20.201 2.079 1.00 43.72 199 LYS A CA 1
ATOM 1573 C C . LYS A 1 199 ? 5.690 21.637 1.698 1.00 43.72 199 LYS A C 1
ATOM 1575 O O . LYS A 1 199 ? 5.776 21.982 0.523 1.00 43.72 199 LYS A O 1
ATOM 1580 N N . HIS A 1 200 ? 5.399 22.510 2.665 1.00 35.66 200 HIS A N 1
ATOM 1581 C CA . HIS A 1 200 ? 5.268 23.955 2.400 1.00 35.66 200 HIS A CA 1
ATOM 1582 C C . HIS A 1 200 ? 6.139 24.863 3.279 1.00 35.66 200 HIS A C 1
ATOM 1584 O O . HIS A 1 200 ? 5.945 26.075 3.284 1.00 35.66 200 HIS A O 1
ATOM 1590 N N . SER A 1 201 ? 7.165 24.334 3.954 1.00 32.09 201 SER A N 1
ATOM 1591 C CA . SER A 1 201 ? 8.251 25.185 4.456 1.00 32.09 201 SER A CA 1
ATOM 1592 C C . SER A 1 201 ? 9.337 25.314 3.389 1.00 32.09 201 SER A C 1
ATOM 1594 O O . SER A 1 201 ? 10.379 24.667 3.441 1.00 32.09 201 SER A O 1
ATOM 1596 N N . THR A 1 202 ? 9.073 26.157 2.391 1.00 35.00 202 THR A N 1
ATOM 1597 C CA . THR A 1 202 ? 10.149 26.856 1.686 1.00 35.00 202 THR A CA 1
ATOM 1598 C C . THR A 1 202 ? 10.870 27.724 2.713 1.00 35.00 202 THR A C 1
ATOM 1600 O O . THR A 1 202 ? 10.313 28.719 3.183 1.00 35.00 202 THR A O 1
ATOM 1603 N N . LYS A 1 203 ? 12.081 27.322 3.092 1.00 31.12 203 LYS A N 1
ATOM 1604 C CA . LYS A 1 203 ? 13.117 28.283 3.464 1.00 31.12 203 LYS A CA 1
ATOM 1605 C C . LYS A 1 203 ? 13.930 28.615 2.229 1.00 31.12 203 LYS A C 1
ATOM 1607 O O . LYS A 1 203 ? 14.190 27.672 1.451 1.00 31.12 203 LYS A O 1
#

Sequence (203 aa):
MMRKLILASIFICSPIITQAGIPPEIIKDAENKGNLKTLLSKKCSLDKWKAVDEHYIPPNGCNLTFSELYAHDKSFRKKVSDAFKESPFDGRSFDVEDSSQLYPPNGDADKGWLIITQTGARSGTRATVFSVPEYDQTVTFISNRIFLDDKDCKYGFYGDNKQTLALEYAVNHINGIDNNLKNCKQLTKINLNDIYEGKHSTK

pLDDT: mean 73.53, std 17.45, range [31.12, 95.12]

Secondary structure (DSSP, 8-state):
-------------------PPPPPP-SS-------HHHHHHHHH-GGG--EETTEEPPPTT---BHHHHHHH-HHHHHHHHHHHHHSSS-GGG--EEPBPEEE--SS-GGG-PEEEEEEE-TTS-EEEEEEEGGGTEEEEEEES--SS--TT-EEEEEES-SS-HHHHHHHHHHHTTGGGTTTSEE-S---HHHHHGGG----

Radius of gyration: 21.17 Å; chains: 1; bounding box: 36×50×89 Å